Protein AF-A0A2K9LLM2-F1 (afdb_monomer_lite)

Foldseek 3Di:
DDDDDDDDDDDDDDDDDDDDDDDDDDDDDDDDDDDDDDDDDPDDDPPPPDDDDQDADDDPDPDDDDDDDDPDQDDDPDNHAAAEAEAEDPDLVRLQVVVVVCVQFFVKFKWAQDPNDTGTPDHPDPPFAKDPDKAFDDDDHRPVCNVPQVVSVVHHTIIMITGPLLVVLVVVQCCVQQPVLRSVFNYKYFYWDDDDPWIKTAQIDGPNHGGDDIHTCPVRGDDPD

pLDDT: mean 70.71, std 24.13, range [25.94, 95.0]

Sequence (225 aa):
MHRLLDGIIAVATLVIIAMTAVHPVRQEPPPDKHKTTAPVHRGPTLEQSVLFTTIPLPPPPPSGEITESNLNLPTRHDKNGPHIEWGWPDSAVEQDELYHYLRRCAGMELALLSAGQIVRITSQKDSVPISSAVRIIKGRPSPAEQRLVPQIRARGAPVRLFSAQFDQYLIRQLQQVYGQSLRDADRISGRYQRAGKHWNLNMLTVNGRRVGGEIPLKYACISSR

Organism: NCBI:txid1917421

Structure (mmCIF, N/CA/C/O backbone):
data_AF-A0A2K9LLM2-F1
#
_entry.id   AF-A0A2K9LLM2-F1
#
loop_
_atom_site.group_PDB
_atom_site.id
_atom_site.type_symbol
_atom_site.label_atom_id
_ato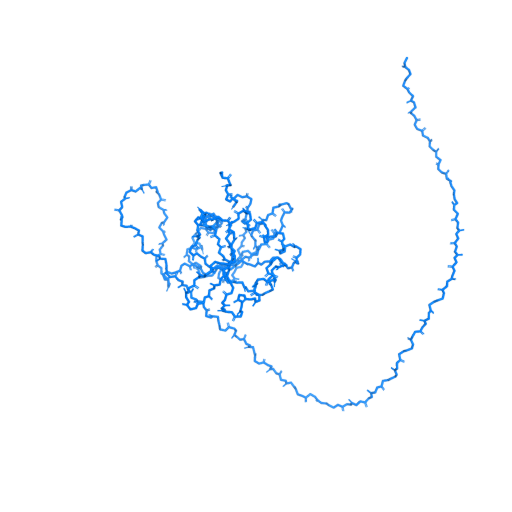m_site.label_alt_id
_atom_site.label_comp_id
_atom_site.label_asym_id
_atom_site.label_entity_id
_atom_site.label_seq_id
_atom_site.pdbx_PDB_ins_code
_atom_site.Cartn_x
_atom_site.Cartn_y
_atom_site.Cartn_z
_atom_site.occupancy
_atom_site.B_iso_or_equiv
_atom_site.auth_seq_id
_atom_site.auth_comp_id
_atom_site.auth_asym_id
_atom_site.auth_atom_id
_atom_site.pdbx_PDB_model_num
ATOM 1 N N . MET A 1 1 ? 2.620 60.195 31.179 1.00 45.22 1 MET A N 1
ATOM 2 C CA . MET A 1 1 ? 2.605 59.125 30.157 1.00 45.22 1 MET A CA 1
ATOM 3 C C . MET A 1 1 ? 1.161 58.856 29.768 1.00 45.22 1 MET A C 1
ATOM 5 O O . MET A 1 1 ? 0.429 58.237 30.525 1.00 45.22 1 MET A O 1
ATOM 9 N N . HIS A 1 2 ? 0.741 59.457 28.654 1.00 37.75 2 HIS A N 1
ATOM 10 C CA . HIS A 1 2 ? -0.602 59.373 28.080 1.00 37.75 2 HIS A CA 1
ATOM 11 C C . HIS A 1 2 ? -0.869 57.982 27.488 1.00 37.75 2 HIS A C 1
ATOM 13 O O . HIS A 1 2 ? -0.022 57.459 26.766 1.00 37.75 2 HIS A O 1
ATOM 19 N N . ARG A 1 3 ? -2.060 57.422 27.727 1.00 45.28 3 ARG A N 1
ATOM 20 C CA . ARG A 1 3 ? -2.649 56.401 26.853 1.00 45.28 3 ARG A CA 1
ATOM 21 C C . ARG A 1 3 ? -3.745 57.069 26.030 1.00 45.28 3 ARG A C 1
ATOM 23 O O . ARG A 1 3 ? -4.724 57.558 26.582 1.00 45.28 3 ARG A O 1
ATOM 30 N N . LEU A 1 4 ? -3.468 57.151 24.734 1.00 44.25 4 LEU A N 1
ATOM 31 C CA . LEU A 1 4 ? -4.301 57.704 23.676 1.00 44.25 4 LEU A CA 1
ATOM 32 C C . LEU A 1 4 ? -5.385 56.703 23.235 1.00 44.25 4 LEU A C 1
ATOM 34 O O . LEU A 1 4 ? -5.067 55.534 23.025 1.00 44.25 4 LEU A O 1
ATOM 38 N N . LEU A 1 5 ? -6.586 57.265 23.040 1.00 44.91 5 LEU A N 1
ATOM 39 C CA . LEU A 1 5 ? -7.566 57.106 21.946 1.00 44.91 5 LEU A CA 1
ATOM 40 C C . LEU A 1 5 ? -8.074 55.685 21.639 1.00 44.91 5 LEU A C 1
ATOM 42 O O . LEU A 1 5 ? -7.323 54.827 21.190 1.00 44.91 5 LEU A O 1
ATOM 46 N N . ASP A 1 6 ? -9.337 55.340 21.906 1.00 43.59 6 ASP A N 1
ATOM 47 C CA . ASP A 1 6 ? -10.596 55.874 21.338 1.00 43.59 6 ASP A CA 1
ATOM 48 C C . ASP A 1 6 ? -10.601 56.029 19.811 1.00 43.59 6 ASP A C 1
ATOM 50 O O . ASP A 1 6 ? -10.027 56.965 19.271 1.00 43.59 6 ASP A O 1
ATOM 54 N N . GLY A 1 7 ? -11.270 55.062 19.168 1.00 41.50 7 GLY A N 1
ATOM 55 C CA . GLY A 1 7 ? -12.371 55.200 18.205 1.00 41.50 7 GLY A CA 1
ATOM 56 C C . GLY A 1 7 ? -12.354 56.237 17.072 1.00 41.50 7 GLY A C 1
ATOM 57 O O . GLY A 1 7 ? -11.748 57.291 17.146 1.00 41.50 7 GLY A O 1
ATOM 58 N N . ILE A 1 8 ? -13.230 55.948 16.099 1.00 40.78 8 ILE A N 1
ATOM 59 C CA . ILE A 1 8 ? -13.953 56.891 15.221 1.00 40.78 8 ILE A CA 1
ATOM 60 C C . ILE A 1 8 ? -13.442 57.033 13.763 1.00 40.78 8 ILE A C 1
ATOM 62 O O . ILE A 1 8 ? -12.446 57.678 13.480 1.00 40.78 8 ILE A O 1
ATOM 66 N N . ILE A 1 9 ? -14.252 56.444 12.861 1.00 41.09 9 ILE A N 1
ATOM 67 C CA . ILE A 1 9 ? -14.865 57.000 11.625 1.00 41.09 9 ILE A CA 1
ATOM 68 C C . ILE A 1 9 ? -13.971 57.493 10.466 1.00 41.09 9 ILE A C 1
ATOM 70 O O . ILE A 1 9 ? -13.170 58.401 10.631 1.00 41.09 9 ILE A O 1
ATOM 74 N N . ALA A 1 10 ? -14.283 56.984 9.259 1.00 43.84 10 ALA A N 1
ATOM 75 C CA . ALA A 1 10 ? -14.515 57.691 7.971 1.00 43.84 10 ALA A CA 1
ATOM 76 C C . ALA A 1 10 ? -14.093 56.750 6.818 1.00 43.84 10 ALA A C 1
ATOM 78 O O . ALA A 1 10 ? -12.952 56.313 6.780 1.00 43.84 10 ALA A O 1
ATOM 79 N N . VAL A 1 11 ? -14.962 56.189 5.968 1.00 41.22 11 VAL A N 1
ATOM 80 C CA . VAL A 1 11 ? -15.892 56.771 4.975 1.00 41.22 11 VAL A CA 1
ATOM 81 C C . VAL A 1 11 ? -15.193 57.637 3.917 1.00 41.22 11 VAL A C 1
ATOM 83 O O . VAL A 1 11 ? -14.544 58.619 4.255 1.00 41.22 11 VAL A O 1
ATOM 86 N N . ALA A 1 12 ? -15.489 57.296 2.649 1.00 39.62 12 ALA A N 1
ATOM 87 C CA . ALA A 1 12 ? -15.269 58.048 1.401 1.00 39.62 12 ALA A CA 1
ATOM 88 C C . ALA A 1 12 ? -13.881 57.821 0.738 1.00 39.62 12 ALA A C 1
ATOM 90 O O . ALA A 1 12 ? -12.874 57.749 1.420 1.00 39.62 12 ALA A O 1
ATOM 91 N N . THR A 1 13 ? -13.696 57.685 -0.582 1.00 41.47 13 THR A N 1
ATOM 92 C CA . THR A 1 13 ? -14.542 57.947 -1.760 1.00 41.47 13 THR A CA 1
ATOM 93 C C . THR A 1 13 ? -13.828 57.422 -3.027 1.00 41.47 13 THR A C 1
ATOM 95 O O . THR A 1 13 ? -12.604 57.470 -3.054 1.00 41.47 13 THR A O 1
ATOM 98 N N . LEU A 1 14 ? -14.606 57.113 -4.086 1.00 39.34 14 LEU A N 1
ATOM 99 C CA . LEU A 1 14 ? -14.311 57.320 -5.532 1.00 39.34 14 LEU A CA 1
ATOM 100 C C . LEU A 1 14 ? -13.181 56.447 -6.162 1.00 39.34 14 LEU A C 1
ATOM 102 O O . LEU A 1 14 ? -12.143 56.237 -5.564 1.00 39.34 14 LEU A O 1
ATOM 106 N N . VAL A 1 15 ? -13.267 55.872 -7.370 1.00 46.56 15 VAL A N 1
ATOM 107 C CA . VAL A 1 15 ? -13.693 56.416 -8.672 1.00 46.56 15 VAL A CA 1
ATOM 108 C C . VAL A 1 15 ? -14.114 55.281 -9.625 1.00 46.56 15 VAL A C 1
ATOM 110 O O . VAL A 1 15 ? -13.481 54.231 -9.698 1.00 46.56 15 VAL A O 1
ATOM 113 N N . ILE A 1 16 ? -15.168 55.556 -10.391 1.00 46.12 16 ILE A N 1
ATOM 114 C CA . ILE A 1 16 ? -15.697 54.822 -11.547 1.00 46.12 16 ILE A CA 1
ATOM 115 C C . ILE A 1 16 ? -14.792 55.036 -12.768 1.00 46.12 16 ILE A C 1
ATOM 117 O O . ILE A 1 16 ? -14.596 56.187 -13.142 1.00 46.12 16 ILE A O 1
ATOM 121 N N . ILE A 1 17 ? -14.379 53.972 -13.471 1.00 52.25 17 ILE A N 1
ATOM 122 C CA . ILE A 1 17 ? -14.211 54.012 -14.937 1.00 52.25 17 ILE A CA 1
ATOM 123 C C . ILE A 1 17 ? -14.737 52.701 -15.532 1.00 52.25 17 ILE A C 1
ATOM 125 O O . ILE A 1 17 ? -14.144 51.637 -15.377 1.00 52.25 17 ILE A O 1
ATOM 129 N N . ALA A 1 18 ? -15.866 52.810 -16.230 1.00 44.53 18 ALA A N 1
ATOM 130 C CA . ALA A 1 18 ? -16.328 51.843 -17.210 1.00 44.53 18 ALA A CA 1
ATOM 131 C C . ALA A 1 18 ? -15.658 52.162 -18.553 1.00 44.53 18 ALA A C 1
ATOM 133 O O . ALA A 1 18 ? -15.739 53.301 -19.005 1.00 44.53 18 ALA A O 1
ATOM 134 N N . MET A 1 19 ? -15.053 51.169 -19.208 1.00 46.97 19 MET A N 1
ATOM 135 C CA . MET A 1 19 ? -14.858 51.188 -20.658 1.00 46.97 19 MET A CA 1
ATOM 136 C C . MET A 1 19 ? -15.133 49.807 -21.250 1.00 46.97 19 MET A C 1
ATOM 138 O O . MET A 1 19 ? -14.551 48.790 -20.888 1.00 46.97 19 MET A O 1
ATOM 142 N N . THR A 1 20 ? -16.104 49.837 -22.147 1.00 50.41 20 THR A N 1
ATOM 143 C CA . THR A 1 20 ? -16.657 48.805 -23.013 1.00 50.41 20 THR A CA 1
ATOM 144 C C . THR A 1 20 ? -15.672 48.361 -24.093 1.00 50.41 20 THR A C 1
ATOM 146 O O . THR A 1 20 ? -15.110 49.216 -24.772 1.00 50.41 20 THR A O 1
ATOM 149 N N . ALA A 1 21 ? -15.571 47.054 -24.359 1.00 49.41 21 ALA A N 1
ATOM 150 C CA . ALA A 1 21 ? -15.132 46.538 -25.660 1.00 49.41 21 ALA A CA 1
ATOM 151 C C . ALA A 1 21 ? -15.655 45.107 -25.907 1.00 49.41 21 ALA A C 1
ATOM 153 O O . ALA A 1 21 ? -15.039 44.116 -25.536 1.00 49.41 21 ALA A O 1
ATOM 154 N N . VAL A 1 22 ? -16.859 45.057 -26.483 1.00 47.69 22 VAL A N 1
ATOM 155 C CA . VAL A 1 22 ? -17.333 44.180 -27.572 1.00 47.69 22 VAL A CA 1
ATOM 156 C C . VAL A 1 22 ? -16.649 42.808 -27.738 1.00 47.69 22 VAL A C 1
ATOM 158 O O . VAL A 1 22 ? -15.527 42.695 -28.225 1.00 47.69 22 VAL A O 1
ATOM 161 N N . HIS A 1 23 ? -17.411 41.749 -27.452 1.00 48.19 23 HIS A N 1
ATOM 162 C CA . HIS A 1 23 ? -17.119 40.374 -27.864 1.00 48.19 23 HIS A CA 1
ATOM 163 C C . HIS A 1 23 ? -17.351 40.170 -29.373 1.00 48.19 23 HIS A C 1
ATOM 165 O O . HIS A 1 23 ? -18.426 40.524 -29.863 1.00 48.19 23 HIS A O 1
ATOM 171 N N . PRO A 1 24 ? -16.436 39.516 -30.112 1.00 57.66 24 PRO A N 1
ATOM 172 C CA . PRO A 1 24 ? -16.767 38.954 -31.414 1.00 57.66 24 PRO A CA 1
ATOM 173 C C . PRO A 1 24 ? -17.486 37.603 -31.259 1.00 57.66 24 PRO A C 1
ATOM 175 O O . PRO A 1 24 ? -16.936 36.623 -30.755 1.00 57.66 24 PRO A O 1
ATOM 178 N N . VAL A 1 25 ? -18.734 37.576 -31.728 1.00 49.88 25 VAL A N 1
ATOM 179 C CA . VAL A 1 25 ? -19.555 36.385 -31.986 1.00 49.88 25 VAL A CA 1
ATOM 180 C C . VAL A 1 25 ? -18.863 35.516 -33.041 1.00 49.88 25 VAL A C 1
ATOM 182 O O . VAL A 1 25 ? -18.603 35.979 -34.150 1.00 49.88 25 VAL A O 1
ATOM 185 N N . ARG A 1 26 ? -18.587 34.247 -32.721 1.00 52.06 26 ARG A N 1
ATOM 186 C CA . ARG A 1 26 ? -18.168 33.235 -33.700 1.00 52.06 26 ARG A CA 1
ATOM 187 C C . ARG A 1 26 ? -19.378 32.362 -34.033 1.00 52.06 26 ARG A C 1
ATOM 189 O O . ARG A 1 26 ? -19.922 31.711 -33.149 1.00 52.06 26 ARG A O 1
ATOM 196 N N . GLN A 1 27 ? -19.807 32.407 -35.291 1.00 54.16 27 GLN A N 1
ATOM 197 C CA . GLN A 1 27 ? -20.943 31.655 -35.828 1.00 54.16 27 GLN A CA 1
ATOM 198 C C . GLN A 1 27 ? -20.641 30.148 -35.898 1.00 54.16 27 GLN A C 1
ATOM 200 O O . GLN A 1 27 ? -19.564 29.746 -36.345 1.00 54.16 27 GLN A O 1
ATOM 205 N N . GLU A 1 28 ? -21.607 29.332 -35.472 1.00 52.69 28 GLU A N 1
ATOM 206 C CA . GLU A 1 28 ? -21.678 27.887 -35.726 1.00 52.69 28 GLU A CA 1
ATOM 207 C C . GLU A 1 28 ? -22.011 27.601 -37.203 1.00 52.69 28 GLU A C 1
ATOM 209 O O . GLU A 1 28 ? -22.838 28.306 -37.789 1.00 52.69 28 GLU A O 1
ATOM 214 N N . PRO A 1 29 ? -21.429 26.555 -37.817 1.00 67.12 29 PRO A N 1
ATOM 215 C CA . PRO A 1 29 ? -21.922 26.016 -39.078 1.00 67.12 29 PRO A CA 1
ATOM 216 C C . PRO A 1 29 ? -23.200 25.152 -38.891 1.00 67.12 29 PRO A C 1
ATOM 218 O O . PRO A 1 29 ? -23.360 24.508 -37.853 1.00 67.12 29 PRO A O 1
ATOM 221 N N . PRO A 1 30 ? -24.108 25.130 -39.891 1.00 64.94 30 PRO A N 1
ATOM 222 C CA . PRO A 1 30 ? -25.431 24.487 -39.842 1.00 64.94 30 PRO A CA 1
ATOM 223 C C . PRO A 1 30 ? -25.403 22.941 -39.937 1.00 64.94 30 PRO A C 1
ATOM 225 O O . PRO A 1 30 ? -24.369 22.360 -40.266 1.00 64.94 30 PRO A O 1
ATOM 228 N N . PRO A 1 31 ? -26.538 22.261 -39.647 1.00 48.94 31 PRO A N 1
ATOM 229 C CA . PRO A 1 31 ? -26.575 20.843 -39.302 1.00 48.94 31 PRO A CA 1
ATOM 230 C C . PRO A 1 31 ? -26.707 19.942 -40.531 1.00 48.94 31 PRO A C 1
ATOM 232 O O . PRO A 1 31 ? -27.608 20.138 -41.349 1.00 48.94 31 PRO A O 1
ATOM 235 N N . ASP A 1 32 ? -25.889 18.891 -40.597 1.00 56.75 32 ASP A N 1
ATOM 236 C CA . ASP A 1 32 ? -26.026 17.859 -41.622 1.00 56.75 32 ASP A CA 1
ATOM 237 C C . ASP A 1 32 ? -26.857 16.671 -41.118 1.00 56.75 32 ASP A C 1
ATOM 239 O O . ASP A 1 32 ? -26.578 16.049 -40.089 1.00 56.75 32 ASP A O 1
ATOM 243 N N . LYS A 1 33 ? -27.934 16.387 -41.853 1.00 48.59 33 LYS A N 1
ATOM 244 C CA . LYS A 1 33 ? -28.891 15.310 -41.598 1.00 48.59 33 LYS A CA 1
ATOM 245 C C . LYS A 1 33 ? -28.477 14.080 -42.395 1.00 48.59 33 LYS A C 1
ATOM 247 O O . LYS A 1 33 ? -28.772 14.033 -43.578 1.00 48.59 33 LYS A O 1
ATOM 252 N N . HIS A 1 34 ? -27.994 13.023 -41.744 1.00 49.69 34 HIS A N 1
ATOM 253 C CA . HIS A 1 34 ? -28.231 11.662 -42.234 1.00 49.69 34 HIS A CA 1
ATOM 254 C C . HIS A 1 34 ? -28.481 10.672 -41.087 1.00 49.69 34 HIS A C 1
ATOM 256 O O . HIS A 1 34 ? -27.649 10.389 -40.233 1.00 49.69 34 HIS A O 1
ATOM 262 N N . LYS A 1 35 ? -29.721 10.183 -41.105 1.00 40.00 35 LYS A N 1
ATOM 263 C CA . LYS A 1 35 ? -30.335 9.074 -40.372 1.00 40.00 35 LYS A CA 1
ATOM 264 C C . LYS A 1 35 ? -29.660 7.754 -40.769 1.00 40.00 35 LYS A C 1
ATOM 266 O O . LYS A 1 35 ? -29.396 7.596 -41.959 1.00 40.00 35 LYS A O 1
ATOM 271 N N . THR A 1 36 ? -29.512 6.797 -39.836 1.00 36.47 36 THR A N 1
ATOM 272 C CA . THR A 1 36 ? -29.969 5.383 -39.970 1.00 36.47 36 THR A CA 1
ATOM 273 C C . THR A 1 36 ? -29.274 4.417 -38.984 1.00 36.47 36 THR A C 1
ATOM 275 O O . THR A 1 36 ? -28.076 4.184 -39.058 1.00 36.47 36 THR A O 1
ATOM 278 N N . THR A 1 37 ? -30.112 3.876 -38.083 1.00 37.00 37 THR A N 1
ATOM 279 C CA . THR A 1 37 ? -30.117 2.566 -37.379 1.00 37.00 37 THR A CA 1
ATOM 280 C C . THR A 1 37 ? -28.910 2.037 -36.585 1.00 37.00 37 THR A C 1
ATOM 282 O O . THR A 1 37 ? -27.813 1.848 -37.091 1.00 37.00 37 THR A O 1
ATOM 285 N N . ALA A 1 38 ? -29.225 1.646 -35.343 1.00 38.06 38 ALA A N 1
ATOM 286 C CA . ALA A 1 38 ? -28.446 0.812 -34.426 1.00 38.06 38 ALA A CA 1
ATOM 287 C C . ALA A 1 38 ? -28.113 -0.588 -34.993 1.00 38.06 38 ALA A C 1
ATOM 289 O O . ALA A 1 38 ? -28.822 -1.090 -35.867 1.00 38.06 38 ALA A O 1
ATOM 290 N N . PRO A 1 39 ? -27.128 -1.274 -34.387 1.00 37.00 39 PRO A N 1
ATOM 291 C CA . PRO A 1 39 ? -27.536 -2.299 -33.433 1.00 37.00 39 PRO A CA 1
ATOM 292 C C . PRO A 1 39 ? -26.828 -2.205 -32.078 1.00 37.00 39 PRO A C 1
ATOM 294 O O . PRO A 1 39 ? -25.656 -1.864 -31.942 1.00 37.00 39 PRO A O 1
ATOM 297 N N . VAL A 1 40 ? -27.609 -2.572 -31.066 1.00 45.16 40 VAL A N 1
ATOM 298 C CA . VAL A 1 40 ? -27.195 -2.934 -29.715 1.00 45.16 40 VAL A CA 1
ATOM 299 C C . VAL A 1 40 ? -26.143 -4.041 -29.793 1.00 45.16 40 VAL A C 1
ATOM 301 O O . VAL A 1 40 ? -26.469 -5.181 -30.113 1.00 45.16 40 VAL A O 1
ATOM 304 N N . HIS A 1 41 ? -24.903 -3.729 -29.425 1.00 36.66 41 HIS A N 1
ATOM 305 C CA . HIS A 1 41 ? -23.942 -4.734 -28.988 1.00 36.66 41 HIS A CA 1
ATOM 306 C C . HIS A 1 41 ? -23.660 -4.527 -27.500 1.00 36.66 41 HIS A C 1
ATOM 308 O O . HIS A 1 41 ? -22.935 -3.621 -27.095 1.00 36.66 41 HIS A O 1
ATOM 314 N N . ARG A 1 42 ? -24.251 -5.401 -26.674 1.00 36.00 42 ARG A N 1
ATOM 315 C CA . ARG A 1 42 ? -23.713 -5.721 -25.350 1.00 36.00 42 ARG A CA 1
ATOM 316 C C . ARG A 1 42 ? -22.316 -6.291 -25.576 1.00 36.00 42 ARG A C 1
ATOM 318 O O . ARG A 1 42 ? -22.186 -7.434 -26.007 1.00 36.00 42 ARG A O 1
ATOM 325 N N . GLY A 1 43 ? -21.290 -5.482 -25.332 1.00 26.28 43 GLY A N 1
ATOM 326 C CA . GLY A 1 43 ? -19.941 -6.000 -25.151 1.00 26.28 43 GLY A CA 1
ATOM 327 C C . GLY A 1 43 ? -19.929 -6.918 -23.923 1.00 26.28 43 GLY A C 1
ATOM 328 O O . GLY A 1 43 ? -20.598 -6.599 -22.935 1.00 26.28 43 GLY A O 1
ATOM 329 N N . PRO A 1 44 ? -19.241 -8.068 -23.975 1.00 32.69 44 PRO A N 1
ATOM 330 C CA . PRO A 1 44 ? -19.166 -8.966 -22.837 1.00 32.69 44 PRO A CA 1
ATOM 331 C C . PRO A 1 44 ? -18.476 -8.246 -21.678 1.00 32.69 44 PRO A C 1
ATOM 333 O O . PRO A 1 44 ? -17.403 -7.663 -21.840 1.00 32.69 44 PRO A O 1
ATOM 336 N N . THR A 1 45 ? -19.110 -8.295 -20.507 1.00 28.72 45 THR A N 1
ATOM 337 C CA . THR A 1 45 ? -18.474 -8.047 -19.217 1.00 28.72 45 THR A CA 1
ATOM 338 C C . THR A 1 45 ? -17.202 -8.883 -19.170 1.00 28.72 45 THR A C 1
ATOM 340 O O . THR A 1 45 ? -17.260 -10.103 -19.027 1.00 28.72 45 THR A O 1
ATOM 343 N N . LEU A 1 46 ? -16.053 -8.229 -19.342 1.00 28.75 46 LEU A N 1
ATOM 344 C CA . LEU A 1 46 ? -14.752 -8.786 -19.004 1.00 28.75 46 LEU A CA 1
ATOM 345 C C . LEU A 1 46 ? -14.737 -8.959 -17.484 1.00 28.75 46 LEU A C 1
ATOM 347 O O . LEU A 1 46 ? -14.303 -8.079 -16.742 1.00 28.75 46 LEU A O 1
ATOM 351 N N . GLU A 1 47 ? -15.269 -10.095 -17.038 1.00 31.36 47 GLU A N 1
ATOM 352 C CA . GLU A 1 47 ? -14.830 -10.774 -15.829 1.00 31.36 47 GLU A CA 1
ATOM 353 C C . GLU A 1 47 ? -13.302 -10.811 -15.887 1.00 31.36 47 GLU A C 1
ATOM 355 O O . GLU A 1 47 ? -12.695 -11.591 -16.620 1.00 31.36 47 GLU A O 1
ATOM 360 N N . GLN A 1 48 ? -12.671 -9.866 -15.191 1.00 29.81 48 GLN A N 1
ATOM 361 C CA . GLN A 1 48 ? -11.230 -9.834 -15.020 1.00 29.81 48 GLN A CA 1
ATOM 362 C C . GLN A 1 48 ? -10.874 -11.035 -14.151 1.00 29.81 48 GLN A C 1
ATOM 364 O O . GLN A 1 48 ? -10.867 -10.946 -12.927 1.00 29.81 48 GLN A O 1
ATOM 369 N N . SER A 1 49 ? -10.608 -12.172 -14.788 1.00 28.22 49 SER A N 1
ATOM 370 C CA . SER A 1 49 ? -9.971 -13.316 -14.155 1.00 28.22 49 SER A CA 1
ATOM 371 C C . SER A 1 49 ? -8.617 -12.858 -13.624 1.00 28.22 49 SER A C 1
ATOM 373 O O . SER A 1 49 ? -7.693 -12.566 -14.385 1.00 28.22 49 SER A O 1
ATOM 375 N N . VAL A 1 50 ? -8.524 -12.716 -12.305 1.00 29.48 50 VAL A N 1
ATOM 376 C CA . VAL A 1 50 ? -7.314 -12.244 -11.643 1.00 29.48 50 VAL A CA 1
ATOM 377 C C . VAL A 1 50 ? -6.493 -13.448 -11.208 1.00 29.48 50 VAL A C 1
ATOM 379 O O . VAL A 1 50 ? -6.875 -14.165 -10.289 1.00 29.48 50 VAL A O 1
ATOM 382 N N . LEU A 1 51 ? -5.355 -13.667 -11.863 1.00 25.94 51 LEU A N 1
ATOM 383 C CA . LEU A 1 51 ? -4.311 -14.545 -11.344 1.00 25.94 51 LEU A CA 1
ATOM 384 C C . LEU A 1 51 ? -3.496 -13.770 -10.303 1.00 25.94 51 LEU A C 1
ATOM 386 O O . LEU A 1 51 ? -2.802 -12.807 -10.635 1.00 25.94 51 LEU A O 1
ATOM 390 N N . PHE A 1 52 ? -3.575 -14.200 -9.045 1.00 38.56 52 PHE A N 1
ATOM 391 C CA . PHE A 1 52 ? -2.663 -13.785 -7.983 1.00 38.56 52 PHE A CA 1
ATOM 392 C C . PHE A 1 52 ? -1.825 -14.980 -7.546 1.00 38.56 52 PHE A C 1
ATOM 394 O O . PHE A 1 52 ? -2.361 -16.023 -7.180 1.00 38.56 52 PHE A O 1
ATOM 401 N N . THR A 1 53 ? -0.506 -14.810 -7.538 1.00 29.08 53 THR A N 1
ATOM 402 C CA . THR A 1 53 ? 0.405 -15.735 -6.865 1.00 29.08 53 THR A CA 1
ATOM 403 C C . THR A 1 53 ? 0.513 -15.304 -5.408 1.00 29.08 53 THR A C 1
ATOM 405 O O . THR A 1 53 ? 1.206 -14.337 -5.095 1.00 29.08 53 THR A O 1
ATOM 408 N N . THR A 1 54 ? -0.164 -16.007 -4.504 1.00 40.28 54 THR A N 1
ATOM 409 C CA . THR A 1 54 ? 0.212 -15.989 -3.091 1.00 40.28 54 THR A CA 1
ATOM 410 C C . THR A 1 54 ? 1.504 -16.798 -2.941 1.00 40.28 54 THR A C 1
ATOM 412 O O . THR A 1 54 ? 1.534 -18.004 -3.180 1.00 40.28 54 THR A O 1
ATOM 415 N N . ILE A 1 55 ? 2.606 -16.121 -2.607 1.00 36.28 55 ILE A N 1
ATOM 416 C CA . ILE A 1 55 ? 3.884 -16.779 -2.310 1.00 36.28 55 ILE A CA 1
ATOM 417 C C . ILE A 1 55 ? 3.803 -17.327 -0.872 1.00 36.28 55 ILE A C 1
ATOM 419 O O . ILE A 1 55 ? 3.432 -16.572 0.029 1.00 36.28 55 ILE A O 1
ATOM 423 N N . PRO A 1 56 ? 4.124 -18.612 -0.634 1.00 30.23 56 PRO A N 1
ATOM 424 C CA . PRO A 1 56 ? 4.120 -19.193 0.705 1.00 30.23 56 PRO A CA 1
ATOM 425 C C . PRO A 1 56 ? 5.181 -18.543 1.607 1.00 30.23 56 PRO A C 1
ATOM 427 O O . PRO A 1 56 ? 6.299 -18.262 1.174 1.00 30.23 56 PRO A O 1
ATOM 430 N N . LEU A 1 57 ? 4.835 -18.329 2.879 1.00 31.81 57 LEU A N 1
ATOM 431 C CA . LEU A 1 57 ? 5.793 -17.936 3.916 1.00 31.81 57 LEU A CA 1
ATOM 432 C C . LEU A 1 57 ? 6.845 -19.048 4.108 1.00 31.81 57 LEU A C 1
ATOM 434 O O . LEU A 1 57 ? 6.483 -20.228 4.056 1.00 31.81 57 LEU A O 1
ATOM 438 N N . PRO A 1 58 ? 8.127 -18.708 4.353 1.00 33.38 58 PRO A N 1
ATOM 439 C CA . PRO A 1 58 ? 9.119 -19.700 4.750 1.00 33.38 58 PRO A CA 1
ATOM 440 C C . PRO A 1 58 ? 8.664 -20.415 6.036 1.00 33.38 58 PRO A C 1
ATOM 442 O O . PRO A 1 58 ? 7.995 -19.796 6.871 1.00 33.38 58 PRO A O 1
ATOM 445 N N . PRO A 1 59 ? 8.996 -21.710 6.206 1.00 37.81 59 PRO A N 1
ATOM 446 C CA . PRO A 1 59 ? 8.661 -22.441 7.421 1.00 37.81 59 PRO A CA 1
ATOM 447 C C . PRO A 1 59 ? 9.251 -21.723 8.645 1.00 37.81 59 PRO A C 1
ATOM 449 O O . PRO A 1 59 ? 10.343 -21.152 8.542 1.00 37.81 59 PRO A O 1
ATOM 452 N N . PRO A 1 60 ? 8.550 -21.722 9.793 1.00 36.00 60 PRO A N 1
ATOM 453 C CA . PRO A 1 60 ? 9.082 -21.121 11.006 1.00 36.00 60 PRO A CA 1
ATOM 454 C C . PRO A 1 60 ? 10.422 -21.785 11.365 1.00 36.00 60 PRO A C 1
ATOM 456 O O . PRO A 1 60 ? 10.563 -23.000 11.180 1.00 36.00 60 PRO A O 1
ATOM 459 N N . PRO A 1 61 ? 11.412 -21.014 11.856 1.00 39.16 61 PRO A N 1
ATOM 460 C CA . PRO A 1 61 ? 12.664 -21.585 12.332 1.00 39.16 61 PRO A CA 1
ATOM 461 C C . PRO A 1 61 ? 12.379 -22.636 13.420 1.00 39.16 61 PRO A C 1
ATOM 463 O O . PRO A 1 61 ? 11.410 -22.483 14.172 1.00 39.16 61 PRO A O 1
ATOM 466 N N . PRO A 1 62 ? 13.185 -23.712 13.495 1.00 35.97 62 PRO A N 1
ATOM 467 C CA . PRO A 1 62 ? 12.987 -24.777 14.469 1.00 35.97 62 PRO A CA 1
ATOM 468 C C . PRO A 1 62 ? 12.945 -24.200 15.885 1.00 35.97 62 PRO A C 1
ATOM 470 O O . PRO A 1 62 ? 13.763 -23.359 16.256 1.00 35.97 62 PRO A O 1
ATOM 473 N N . SER A 1 63 ? 11.936 -24.635 16.637 1.00 42.41 63 SER A N 1
ATOM 474 C CA . SER A 1 63 ? 11.549 -24.116 17.944 1.00 42.41 63 SER A CA 1
ATOM 475 C C . SER A 1 63 ? 12.707 -24.125 18.944 1.00 42.41 63 SER A C 1
ATOM 477 O O . SER A 1 63 ? 13.047 -25.160 19.507 1.00 42.41 63 SER A O 1
ATOM 479 N N . GLY A 1 64 ? 13.265 -22.941 19.182 1.00 29.67 64 GLY A N 1
ATOM 480 C CA . GLY A 1 64 ? 14.089 -22.599 20.334 1.00 29.67 64 GLY A CA 1
ATOM 481 C C . GLY A 1 64 ? 13.459 -21.402 21.039 1.00 29.67 64 GLY A C 1
ATOM 482 O O . GLY A 1 64 ? 13.670 -20.265 20.638 1.00 29.67 64 GLY A O 1
ATOM 483 N N . GLU A 1 65 ? 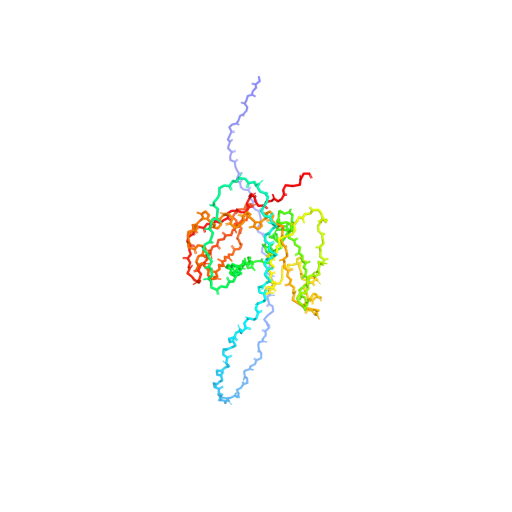12.587 -21.713 21.995 1.00 33.00 65 GLU A N 1
ATOM 484 C CA . GLU A 1 65 ? 12.221 -20.949 23.194 1.00 33.00 65 GLU A CA 1
ATOM 485 C C . GLU A 1 65 ? 12.411 -19.414 23.176 1.00 33.00 65 GLU A C 1
ATOM 487 O O . GLU A 1 65 ? 13.453 -18.897 23.565 1.00 33.00 65 GLU A O 1
ATOM 492 N N . ILE A 1 66 ? 11.345 -18.675 22.833 1.00 29.25 66 ILE A N 1
ATOM 493 C CA . ILE A 1 66 ? 11.052 -17.367 23.443 1.00 29.25 66 ILE A CA 1
ATOM 494 C C . ILE A 1 66 ? 9.542 -17.299 23.707 1.00 29.25 66 ILE A C 1
ATOM 496 O O . ILE A 1 66 ? 8.715 -17.293 22.79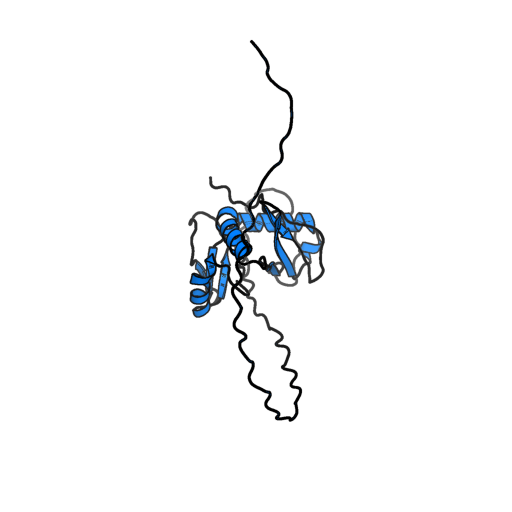6 1.00 29.25 66 ILE A O 1
ATOM 500 N N . THR A 1 67 ? 9.199 -17.295 24.988 1.00 32.25 67 THR A N 1
ATOM 501 C CA . THR A 1 67 ? 7.876 -17.061 25.569 1.00 32.25 67 THR A CA 1
ATOM 502 C C . THR A 1 67 ? 7.389 -15.637 25.303 1.00 32.25 67 THR A C 1
ATOM 504 O O . THR A 1 67 ? 7.991 -14.709 25.824 1.00 32.25 67 THR A O 1
ATOM 507 N N . GLU A 1 68 ? 6.279 -15.479 24.568 1.00 28.66 68 GLU A N 1
ATOM 508 C CA . GLU A 1 68 ? 5.256 -14.436 24.785 1.00 28.66 68 GLU A CA 1
ATOM 509 C C . GLU A 1 68 ? 3.972 -14.715 23.959 1.00 28.66 68 GLU A C 1
ATOM 511 O O . GLU A 1 68 ? 3.900 -14.520 22.749 1.00 28.66 68 GLU A O 1
ATOM 516 N N . SER A 1 69 ? 2.957 -15.227 24.667 1.00 27.22 69 SER A N 1
ATOM 517 C CA . SER A 1 69 ? 1.499 -15.125 24.471 1.00 27.22 69 SER A CA 1
ATOM 518 C C . SER A 1 69 ? 0.869 -15.172 23.062 1.00 27.22 69 SER A C 1
ATOM 520 O O . SER A 1 69 ? 0.521 -14.160 22.463 1.00 27.22 69 SER A O 1
ATOM 522 N N . ASN A 1 70 ? 0.536 -16.402 22.650 1.00 31.28 70 ASN A N 1
ATOM 523 C CA . ASN A 1 70 ? -0.750 -16.837 22.074 1.00 31.28 70 ASN A CA 1
ATOM 524 C C . ASN A 1 70 ? -1.429 -15.943 21.017 1.00 31.28 70 ASN A C 1
ATOM 526 O O . ASN A 1 70 ? -2.515 -15.402 21.235 1.00 31.28 70 ASN A O 1
ATOM 530 N N . LEU A 1 71 ? -0.885 -15.943 19.798 1.00 28.00 71 LEU A N 1
ATOM 531 C CA . LEU A 1 71 ? -1.654 -15.651 18.587 1.00 28.00 71 LEU A CA 1
ATOM 532 C C . LEU A 1 71 ? -1.878 -16.945 17.781 1.00 28.00 71 LEU A C 1
ATOM 534 O O . LEU A 1 71 ? -1.308 -17.140 16.714 1.00 28.00 71 LEU A O 1
ATOM 538 N N . ASN A 1 72 ? -2.731 -17.838 18.288 1.00 28.70 72 ASN A N 1
ATOM 539 C CA . ASN A 1 72 ? -3.189 -19.011 17.535 1.00 28.70 72 ASN A CA 1
ATOM 540 C C . ASN A 1 72 ? -4.213 -18.577 16.475 1.00 28.70 72 ASN A C 1
ATOM 542 O O . ASN A 1 72 ? -5.365 -18.305 16.811 1.00 28.70 72 ASN A O 1
ATOM 546 N N . LEU A 1 73 ? -3.813 -18.471 15.203 1.00 33.72 73 LEU A N 1
ATOM 547 C CA . LEU A 1 73 ? -4.766 -18.467 14.086 1.00 33.72 73 LEU A CA 1
ATOM 548 C C . LEU A 1 73 ? -5.090 -19.923 13.704 1.00 33.72 73 LEU A C 1
ATOM 550 O O . LEU A 1 73 ? -4.156 -20.695 13.474 1.00 33.72 73 LEU A O 1
ATOM 554 N N . PRO A 1 74 ? -6.379 -20.310 13.630 1.00 31.78 74 PRO A N 1
ATOM 555 C CA . PRO A 1 74 ? -6.762 -21.602 13.092 1.00 31.78 74 PRO A CA 1
ATOM 556 C C . PRO A 1 74 ? -6.397 -21.691 11.611 1.00 31.78 74 PRO A C 1
ATOM 558 O O . PRO A 1 74 ? -6.389 -20.713 10.867 1.00 31.78 74 PRO A O 1
ATOM 561 N N . THR A 1 75 ? -6.057 -22.903 11.204 1.00 40.00 75 THR A N 1
ATOM 562 C CA . THR A 1 75 ? -5.602 -23.248 9.868 1.00 40.00 75 THR A CA 1
ATOM 563 C C . THR A 1 75 ? -6.799 -23.495 8.943 1.00 40.00 75 THR A C 1
ATOM 565 O O . THR A 1 75 ? -7.561 -24.425 9.189 1.00 40.00 75 THR A O 1
ATOM 568 N N . ARG A 1 76 ? -6.818 -22.771 7.806 1.00 42.97 76 ARG A N 1
ATOM 569 C CA . ARG A 1 76 ? -7.113 -23.264 6.436 1.00 42.97 76 ARG A CA 1
ATOM 570 C C . ARG A 1 76 ? -8.470 -22.897 5.799 1.00 42.97 76 ARG A C 1
ATOM 572 O O . ARG A 1 76 ? -9.504 -23.416 6.190 1.00 42.97 76 ARG A O 1
ATOM 579 N N . HIS A 1 77 ? -8.375 -22.237 4.639 1.00 36.56 77 HIS A N 1
ATOM 580 C CA . HIS A 1 77 ? -8.813 -22.825 3.357 1.00 36.56 77 HIS A CA 1
ATOM 581 C C . HIS A 1 77 ? -7.757 -22.718 2.235 1.00 36.56 77 HIS A C 1
ATOM 583 O O . HIS A 1 77 ? -7.743 -23.510 1.296 1.00 36.56 77 HIS A O 1
ATOM 589 N N . ASP A 1 78 ? -6.733 -21.914 2.470 1.00 43.47 78 ASP A N 1
ATOM 590 C CA . ASP A 1 78 ? -5.491 -21.765 1.730 1.00 43.47 78 ASP A CA 1
ATOM 591 C C . ASP A 1 78 ? -4.408 -21.407 2.762 1.00 43.47 78 ASP A C 1
ATOM 593 O O . ASP A 1 78 ? -4.657 -20.722 3.749 1.00 43.47 78 ASP A O 1
ATOM 597 N N . LYS A 1 79 ? -3.188 -21.938 2.633 1.00 50.59 79 LYS A N 1
ATOM 598 C CA . LYS A 1 79 ? -2.107 -21.733 3.629 1.00 50.59 79 LYS A CA 1
ATOM 599 C C . LYS A 1 79 ? -1.558 -20.294 3.659 1.00 50.59 79 LYS A C 1
ATOM 601 O O . LYS A 1 79 ? -0.522 -20.031 4.267 1.00 50.59 79 LYS A O 1
ATOM 606 N N . ASN A 1 80 ? -2.234 -19.383 2.981 1.00 58.31 80 ASN A N 1
ATOM 607 C CA . ASN A 1 80 ? -1.781 -18.059 2.629 1.00 58.31 80 ASN A CA 1
ATOM 608 C C . ASN A 1 80 ? -2.896 -17.146 3.146 1.00 58.31 80 ASN A C 1
ATOM 610 O O . ASN A 1 80 ? -4.024 -17.313 2.714 1.00 58.31 80 ASN A O 1
ATOM 614 N N . GLY A 1 81 ? -2.626 -16.299 4.146 1.00 65.75 81 GLY A N 1
ATOM 615 C CA . GLY A 1 81 ? -3.656 -15.497 4.828 1.00 65.75 81 GLY A CA 1
ATOM 616 C C . GLY A 1 81 ? -4.492 -14.588 3.902 1.00 65.75 81 GLY A C 1
ATOM 617 O O . GLY A 1 81 ? -4.305 -14.608 2.687 1.00 65.75 81 GLY A O 1
ATOM 618 N N . PRO A 1 82 ? -5.379 -13.739 4.456 1.00 76.44 82 PRO A N 1
ATOM 619 C CA . PRO A 1 82 ? -6.348 -12.980 3.667 1.00 76.44 82 PRO A CA 1
ATOM 620 C C . PRO A 1 82 ? -5.701 -12.180 2.535 1.00 76.44 82 PRO A C 1
ATOM 622 O O . PRO A 1 82 ? -4.655 -11.544 2.708 1.00 76.44 82 PRO A O 1
ATOM 625 N N . HIS A 1 83 ? -6.385 -12.117 1.396 1.00 81.81 83 HIS A N 1
ATOM 626 C CA . HIS A 1 83 ? -6.026 -11.226 0.301 1.00 81.81 83 HIS A CA 1
ATOM 627 C C . HIS A 1 83 ? -6.301 -9.771 0.693 1.00 81.81 83 HIS A C 1
ATOM 629 O O . HIS A 1 83 ? -7.451 -9.381 0.893 1.00 81.81 83 HIS A O 1
ATOM 635 N N . ILE A 1 84 ? -5.253 -8.953 0.802 1.00 84.81 84 ILE A N 1
ATOM 636 C CA . ILE A 1 84 ? -5.347 -7.571 1.295 1.00 84.81 84 ILE A CA 1
ATOM 637 C C . ILE A 1 84 ? -5.182 -6.559 0.154 1.00 84.81 84 ILE A C 1
ATOM 639 O O . ILE A 1 84 ? -4.163 -6.548 -0.538 1.00 84.81 84 ILE A O 1
ATOM 643 N N . GLU A 1 85 ? -6.134 -5.632 0.012 1.00 88.06 85 GLU A N 1
ATOM 644 C CA . GLU A 1 85 ? -6.087 -4.563 -0.992 1.00 88.06 85 GLU A CA 1
ATOM 645 C C . GLU A 1 85 ? -6.350 -3.166 -0.423 1.00 88.06 85 GLU A C 1
ATOM 647 O O . GLU A 1 85 ? -7.425 -2.871 0.093 1.00 88.06 85 GLU A O 1
ATOM 652 N N . TRP A 1 86 ? -5.400 -2.253 -0.623 1.00 91.56 86 TRP A N 1
ATOM 653 C CA . TRP A 1 86 ? -5.538 -0.856 -0.212 1.00 91.56 86 TRP A CA 1
ATOM 654 C C . TRP A 1 86 ? -5.684 0.065 -1.421 1.00 91.56 86 TRP A C 1
ATOM 656 O O . TRP A 1 86 ? -4.759 0.237 -2.219 1.00 91.56 86 TRP A O 1
ATOM 666 N N . GLY A 1 87 ? -6.860 0.669 -1.544 1.00 92.06 87 GLY A N 1
ATOM 667 C CA . GLY A 1 87 ? -7.168 1.710 -2.508 1.00 92.06 87 GLY A CA 1
ATOM 668 C C . GLY A 1 87 ? -6.400 2.989 -2.203 1.00 92.06 87 GLY A C 1
ATOM 669 O O . GLY A 1 87 ? -6.209 3.369 -1.048 1.00 92.06 87 GLY A O 1
ATOM 670 N N . TRP A 1 88 ? -5.960 3.659 -3.258 1.00 93.56 88 TRP A N 1
ATOM 671 C CA . TRP A 1 88 ? -5.329 4.970 -3.161 1.00 93.56 88 TRP A CA 1
ATOM 672 C C . TRP A 1 88 ? -6.399 6.074 -3.175 1.00 93.56 88 TRP A C 1
ATOM 674 O O . TRP A 1 88 ? -7.534 5.805 -3.584 1.00 93.56 88 TRP A O 1
ATOM 684 N N . PRO A 1 89 ? -6.066 7.297 -2.726 1.00 92.94 89 PRO A N 1
ATOM 685 C CA . PRO A 1 89 ? -6.929 8.460 -2.894 1.00 92.94 89 PRO A CA 1
ATOM 686 C C . PRO A 1 89 ? -7.187 8.733 -4.378 1.00 92.94 89 PRO A C 1
ATOM 688 O O . PRO A 1 89 ? -6.365 8.376 -5.223 1.00 92.94 89 PRO A O 1
ATOM 691 N N . ASP A 1 90 ? -8.295 9.391 -4.709 1.00 89.81 90 ASP A N 1
ATOM 692 C CA . ASP A 1 90 ? -8.646 9.675 -6.108 1.00 89.81 90 ASP A CA 1
ATOM 693 C C . ASP A 1 90 ? -7.865 10.883 -6.664 1.00 89.81 90 ASP A C 1
ATOM 695 O O . ASP A 1 90 ? -7.532 10.934 -7.851 1.00 89.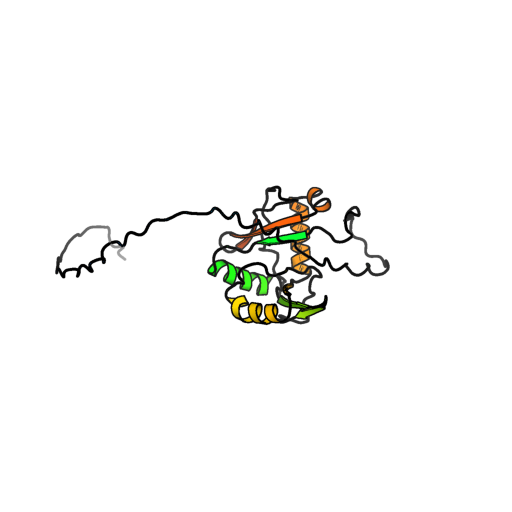81 90 ASP A O 1
ATOM 699 N N . SER A 1 91 ? -7.508 11.841 -5.800 1.00 92.69 91 SER A N 1
ATOM 700 C CA . SER A 1 91 ? -6.756 13.044 -6.172 1.00 92.69 91 SER A CA 1
ATOM 701 C C . SER A 1 91 ? -5.295 12.733 -6.500 1.00 92.69 91 SER A C 1
ATOM 703 O O . SER A 1 91 ? -4.594 12.082 -5.730 1.00 92.69 91 SER A O 1
ATOM 705 N N . ALA A 1 92 ? -4.794 13.270 -7.619 1.00 91.75 92 ALA A N 1
ATOM 706 C CA . ALA A 1 92 ? -3.385 13.145 -8.002 1.00 91.75 92 ALA A CA 1
ATOM 707 C C . ALA A 1 92 ? -2.432 13.716 -6.940 1.00 91.75 92 ALA A C 1
ATOM 709 O O . ALA A 1 92 ? -1.383 13.134 -6.684 1.00 91.75 92 ALA A O 1
ATOM 710 N N . VAL A 1 93 ? -2.820 14.837 -6.326 1.00 93.69 93 VAL A N 1
ATOM 711 C CA . VAL A 1 93 ? -2.038 15.505 -5.280 1.00 93.69 93 VAL A CA 1
ATOM 712 C C . VAL A 1 93 ? -1.969 14.617 -4.042 1.00 93.69 93 VAL A C 1
ATOM 714 O O . VAL A 1 93 ? -0.886 14.337 -3.541 1.00 93.69 93 VAL A O 1
ATOM 717 N N . GLU A 1 94 ? -3.108 14.085 -3.598 1.00 94.69 94 GLU A N 1
ATOM 718 C CA . GLU A 1 94 ? -3.149 13.192 -2.437 1.00 94.69 94 GLU A CA 1
ATOM 719 C C . GLU A 1 94 ? -2.419 11.870 -2.694 1.00 94.69 94 GLU A C 1
ATOM 721 O O . GLU A 1 94 ? -1.762 11.354 -1.794 1.00 94.69 94 GLU A O 1
ATOM 726 N N . GLN A 1 95 ? -2.488 11.328 -3.915 1.00 94.62 95 GLN A N 1
ATOM 727 C CA . GLN A 1 95 ? -1.697 10.161 -4.312 1.00 94.62 95 GLN A CA 1
ATOM 728 C C . GLN A 1 95 ? -0.196 10.435 -4.168 1.00 94.62 95 GLN A C 1
ATOM 730 O O . GLN A 1 95 ? 0.533 9.586 -3.660 1.00 94.62 95 GLN A O 1
ATOM 735 N N . ASP A 1 96 ? 0.274 11.603 -4.601 1.00 94.94 96 ASP A N 1
ATOM 736 C CA . ASP A 1 96 ? 1.691 11.960 -4.521 1.00 94.94 96 ASP A CA 1
ATOM 737 C C . ASP A 1 96 ? 2.153 12.169 -3.073 1.00 94.94 96 ASP A C 1
ATOM 739 O O . ASP A 1 96 ? 3.159 11.612 -2.626 1.00 94.94 96 ASP A O 1
ATOM 743 N N . GLU A 1 97 ? 1.357 12.887 -2.283 1.00 94.75 97 GLU A N 1
ATOM 744 C CA . GLU A 1 97 ? 1.626 13.088 -0.862 1.00 94.75 97 GLU A CA 1
ATOM 745 C C . GLU A 1 97 ? 1.619 11.769 -0.078 1.00 94.75 97 GLU A C 1
ATOM 747 O O . GLU A 1 97 ? 2.492 11.544 0.769 1.00 94.75 97 GLU A O 1
ATOM 752 N N . LEU A 1 98 ? 0.663 10.880 -0.368 1.00 94.88 98 LEU A N 1
ATOM 753 C CA . LEU A 1 98 ? 0.604 9.544 0.216 1.00 94.88 98 LEU A CA 1
ATOM 754 C C . LEU A 1 98 ? 1.830 8.728 -0.182 1.00 94.88 98 LEU A C 1
ATOM 756 O O . LEU A 1 98 ? 2.424 8.080 0.676 1.00 94.88 98 LEU A O 1
ATOM 760 N N . TYR A 1 99 ? 2.237 8.771 -1.453 1.00 94.31 99 TYR A N 1
ATOM 761 C CA . TYR A 1 99 ? 3.442 8.089 -1.915 1.00 94.31 99 TYR A CA 1
ATOM 762 C C . TYR A 1 99 ? 4.658 8.522 -1.092 1.00 94.31 99 TYR A C 1
ATOM 764 O O . TYR A 1 99 ? 5.357 7.677 -0.531 1.00 94.31 99 TYR A O 1
ATOM 772 N N . HIS A 1 100 ? 4.885 9.829 -0.948 1.00 93.25 100 HIS A N 1
ATOM 773 C CA . HIS A 1 100 ? 6.004 10.348 -0.162 1.00 93.25 100 HIS A CA 1
ATOM 774 C C . HIS A 1 100 ? 5.907 9.985 1.320 1.00 93.25 100 HIS A C 1
ATOM 776 O O . HIS A 1 100 ? 6.923 9.680 1.951 1.00 93.25 100 HIS A O 1
ATOM 782 N N . TYR A 1 101 ? 4.699 9.980 1.877 1.00 93.56 101 TYR A N 1
ATOM 783 C CA . TYR A 1 101 ? 4.463 9.513 3.234 1.00 93.56 101 TYR A CA 1
ATOM 784 C C . TYR A 1 101 ? 4.817 8.027 3.395 1.00 93.56 101 TYR A C 1
ATOM 786 O O . TYR A 1 101 ? 5.621 7.692 4.260 1.00 93.56 101 TYR A O 1
ATOM 794 N N . LEU A 1 102 ? 4.295 7.141 2.543 1.00 93.50 102 LEU A N 1
ATOM 795 C CA . LEU A 1 102 ? 4.553 5.700 2.607 1.00 93.50 102 LEU A CA 1
ATOM 796 C C . LEU A 1 102 ? 6.021 5.368 2.326 1.00 93.50 102 LEU A C 1
ATOM 798 O O . LEU A 1 102 ? 6.574 4.473 2.959 1.00 93.50 102 LEU A O 1
ATOM 802 N N . ARG A 1 103 ? 6.691 6.114 1.441 1.00 91.75 103 ARG A N 1
ATOM 803 C CA . ARG A 1 103 ? 8.146 6.018 1.276 1.00 91.75 103 ARG A CA 1
ATOM 804 C C . ARG A 1 103 ? 8.836 6.274 2.619 1.00 91.75 103 ARG A C 1
ATOM 806 O O . ARG A 1 103 ? 9.460 5.364 3.151 1.00 91.75 103 ARG A O 1
ATOM 813 N N . ARG A 1 104 ? 8.664 7.464 3.198 1.00 90.38 104 ARG A N 1
ATOM 814 C CA . ARG A 1 104 ? 9.392 7.873 4.413 1.00 90.38 104 ARG A CA 1
ATOM 815 C C . ARG A 1 104 ? 9.028 7.060 5.655 1.00 90.38 104 ARG A C 1
ATOM 817 O O . ARG A 1 104 ? 9.906 6.727 6.436 1.00 90.38 104 ARG A O 1
ATOM 824 N N . CYS A 1 105 ? 7.744 6.774 5.849 1.00 90.62 105 CYS A N 1
ATOM 825 C CA . CYS A 1 105 ? 7.234 6.160 7.071 1.00 90.62 105 CYS A CA 1
ATOM 826 C C . CYS A 1 105 ? 7.047 4.651 6.948 1.00 90.62 105 CYS A C 1
ATOM 828 O O . CYS A 1 105 ? 7.397 3.923 7.862 1.00 90.62 105 CYS A O 1
ATOM 830 N N . ALA A 1 106 ? 6.509 4.156 5.839 1.00 91.81 106 ALA A N 1
ATOM 831 C CA . ALA A 1 106 ? 6.195 2.735 5.712 1.00 91.81 106 ALA A CA 1
ATOM 832 C C . ALA A 1 106 ? 7.367 1.906 5.151 1.00 91.81 106 ALA A C 1
ATOM 834 O O . ALA A 1 106 ? 7.265 0.680 5.044 1.00 91.81 106 ALA A O 1
ATOM 835 N N . GLY A 1 107 ? 8.473 2.562 4.776 1.00 91.31 107 GLY A N 1
ATOM 836 C CA . GLY A 1 107 ? 9.587 1.929 4.072 1.00 91.31 107 GLY A CA 1
ATOM 837 C C . GLY A 1 107 ? 9.172 1.421 2.695 1.00 91.31 107 GLY A C 1
ATOM 838 O O . GLY A 1 107 ? 9.669 0.395 2.248 1.00 91.31 107 GLY A O 1
ATOM 839 N N . MET A 1 108 ? 8.206 2.086 2.050 1.00 93.25 108 MET A N 1
ATOM 840 C CA . MET A 1 108 ? 7.656 1.605 0.787 1.00 93.25 108 MET A CA 1
ATOM 841 C C . MET A 1 108 ? 8.721 1.606 -0.314 1.00 93.25 108 MET A C 1
ATOM 843 O O . MET A 1 108 ? 9.492 2.556 -0.447 1.00 93.25 108 MET A O 1
ATOM 847 N N . GLU A 1 109 ? 8.746 0.588 -1.159 1.00 92.75 109 GLU A N 1
ATOM 848 C CA . GLU A 1 109 ? 9.655 0.484 -2.298 1.00 92.75 109 GLU A CA 1
ATOM 849 C C . GLU A 1 109 ? 8.917 0.004 -3.540 1.00 92.75 109 GLU A C 1
ATOM 851 O O . GLU A 1 109 ? 8.007 -0.814 -3.456 1.00 92.75 109 GLU A O 1
ATOM 856 N N . LEU A 1 110 ? 9.316 0.514 -4.703 1.00 93.75 110 LEU A N 1
ATOM 857 C CA . LEU A 1 110 ? 8.891 -0.022 -5.986 1.00 93.75 110 LEU A CA 1
ATOM 858 C C . LEU A 1 110 ? 9.777 -1.198 -6.373 1.00 93.75 110 LEU A C 1
ATOM 860 O O . LEU A 1 110 ? 11.008 -1.119 -6.296 1.00 93.75 110 LEU A O 1
ATOM 864 N N . ALA A 1 111 ? 9.142 -2.261 -6.846 1.00 92.56 111 ALA A N 1
ATOM 865 C CA . ALA A 1 111 ? 9.806 -3.437 -7.370 1.00 92.56 111 ALA A CA 1
ATOM 866 C C . ALA A 1 111 ? 9.091 -3.978 -8.616 1.00 92.56 111 ALA A C 1
ATOM 868 O O . ALA A 1 111 ? 7.942 -3.640 -8.915 1.00 92.56 111 ALA A O 1
ATOM 869 N N . LEU A 1 112 ? 9.809 -4.822 -9.346 1.00 93.00 112 LEU A N 1
ATOM 870 C CA . LEU A 1 112 ? 9.331 -5.619 -10.463 1.00 93.00 112 LEU A CA 1
ATOM 871 C C . LEU A 1 112 ? 9.085 -7.048 -9.973 1.00 93.00 112 LEU A C 1
ATOM 873 O O . LEU A 1 112 ? 10.007 -7.667 -9.453 1.00 93.00 112 LEU A O 1
ATOM 877 N N . LEU A 1 113 ? 7.881 -7.577 -10.177 1.00 90.50 113 LEU A N 1
ATOM 878 C CA . LEU A 1 113 ? 7.580 -9.001 -10.059 1.00 90.50 113 LEU A CA 1
ATOM 879 C C . LEU A 1 113 ? 7.558 -9.618 -11.463 1.00 90.50 113 LEU A C 1
ATOM 881 O O . LEU A 1 113 ? 6.698 -9.278 -12.277 1.00 90.50 113 LEU A O 1
ATOM 885 N N . SER A 1 114 ? 8.489 -10.523 -11.754 1.00 89.06 114 SER A N 1
ATOM 886 C CA . SER A 1 114 ? 8.561 -11.225 -13.040 1.00 89.06 114 SER A CA 1
ATOM 887 C C . SER A 1 114 ? 9.010 -12.665 -12.827 1.00 89.06 114 SER A C 1
ATOM 889 O O . SER A 1 114 ? 9.947 -12.908 -12.073 1.00 89.06 114 SER A O 1
ATOM 891 N N . ALA A 1 115 ? 8.302 -13.626 -13.429 1.00 87.38 115 ALA A N 1
ATOM 892 C CA . ALA A 1 115 ? 8.567 -15.063 -13.277 1.00 87.38 115 ALA A CA 1
ATOM 893 C C . ALA A 1 115 ? 8.716 -15.534 -11.807 1.00 87.38 115 ALA A C 1
ATOM 895 O O . ALA A 1 115 ? 9.555 -16.370 -11.487 1.00 87.38 115 ALA A O 1
ATOM 896 N N . GLY A 1 116 ? 7.921 -14.965 -10.892 1.00 82.00 116 GLY A N 1
ATOM 897 C CA . GLY A 1 116 ? 7.972 -15.285 -9.458 1.00 82.00 116 GLY A CA 1
ATOM 898 C C . GLY A 1 116 ? 9.137 -14.649 -8.689 1.00 82.00 116 GLY A C 1
ATOM 899 O O . GLY A 1 116 ? 9.230 -14.829 -7.479 1.00 82.00 116 GLY A O 1
ATOM 900 N N . GLN A 1 117 ? 9.997 -13.876 -9.355 1.00 86.94 117 GLN A N 1
ATOM 901 C CA . GLN A 1 117 ? 11.112 -13.161 -8.740 1.00 86.94 117 GLN A CA 1
ATOM 902 C C . GLN A 1 117 ? 10.773 -11.686 -8.521 1.00 86.94 117 GLN A C 1
ATOM 904 O O . GLN A 1 117 ? 10.143 -11.048 -9.367 1.00 86.94 117 GLN A O 1
ATOM 909 N N . ILE A 1 118 ? 11.219 -11.141 -7.387 1.00 89.00 118 ILE A N 1
ATOM 910 C CA . ILE A 1 118 ? 11.058 -9.729 -7.031 1.00 89.00 118 ILE A CA 1
ATOM 911 C C . ILE A 1 118 ? 12.402 -9.022 -7.189 1.00 89.00 118 ILE A C 1
ATOM 913 O O . ILE A 1 118 ? 13.369 -9.356 -6.508 1.00 89.00 118 ILE A O 1
ATOM 917 N N . VAL A 1 119 ? 12.447 -8.007 -8.049 1.00 90.12 119 VAL A N 1
ATOM 918 C CA . VAL A 1 119 ? 13.620 -7.153 -8.263 1.00 90.12 119 VAL A CA 1
ATOM 919 C C . VAL A 1 119 ? 13.308 -5.745 -7.769 1.00 90.12 119 VAL A C 1
ATOM 921 O O . VAL A 1 119 ? 12.431 -5.068 -8.307 1.00 90.12 119 VAL A O 1
ATOM 924 N N . ARG A 1 120 ? 14.020 -5.290 -6.733 1.00 90.19 120 ARG A N 1
ATOM 925 C CA . ARG A 1 120 ? 13.868 -3.941 -6.161 1.00 90.19 120 ARG A CA 1
ATOM 926 C C . ARG A 1 120 ? 14.341 -2.895 -7.177 1.00 90.19 120 ARG A C 1
ATOM 928 O O . ARG A 1 120 ? 15.450 -2.992 -7.688 1.00 90.19 120 ARG A O 1
ATOM 935 N N . ILE A 1 121 ? 13.501 -1.901 -7.463 1.00 90.12 121 ILE A N 1
ATOM 936 C CA . ILE A 1 121 ? 13.805 -0.800 -8.399 1.00 90.12 121 ILE A CA 1
ATOM 937 C C . ILE A 1 121 ? 14.221 0.454 -7.637 1.00 90.12 121 ILE A C 1
ATOM 939 O O . ILE A 1 121 ? 15.113 1.185 -8.054 1.00 90.12 121 ILE A O 1
ATOM 943 N N . THR A 1 122 ? 13.584 0.696 -6.495 1.00 85.19 122 THR A N 1
ATOM 944 C CA . THR A 1 122 ? 13.975 1.756 -5.565 1.00 85.19 122 THR A CA 1
ATOM 945 C C . THR A 1 122 ? 14.413 1.113 -4.257 1.00 85.19 122 THR A C 1
ATOM 947 O O . THR A 1 122 ? 13.626 0.359 -3.696 1.00 85.19 122 THR A O 1
ATOM 950 N N . SER A 1 123 ? 15.588 1.456 -3.735 1.00 78.94 123 SER A N 1
ATOM 951 C CA . SER A 1 123 ? 16.013 1.080 -2.377 1.00 78.94 123 SER A CA 1
ATOM 952 C C . SER A 1 123 ? 16.043 2.333 -1.506 1.00 78.94 123 SER A C 1
ATOM 954 O O . SER A 1 123 ? 16.458 3.392 -1.979 1.00 78.94 123 SER A O 1
ATOM 956 N N . GLN A 1 124 ? 15.534 2.263 -0.274 1.00 69.88 124 GLN A N 1
ATOM 957 C CA . GLN A 1 124 ? 15.702 3.361 0.688 1.00 69.88 124 GLN A CA 1
ATOM 958 C C . GLN A 1 124 ? 16.921 3.160 1.577 1.00 69.88 124 GLN A C 1
ATOM 960 O O . GLN A 1 124 ? 17.663 4.118 1.758 1.00 69.88 124 GLN A O 1
ATOM 965 N N . LYS A 1 125 ? 17.126 1.944 2.096 1.00 67.81 125 LYS A N 1
ATOM 966 C CA . LYS A 1 125 ? 18.262 1.494 2.920 1.00 67.81 125 LYS A CA 1
ATOM 967 C C . LYS A 1 125 ? 18.251 -0.037 2.927 1.00 67.81 125 LYS A C 1
ATOM 969 O O . LYS A 1 125 ? 17.197 -0.623 3.159 1.00 67.81 125 LYS A O 1
ATOM 974 N N . ASP A 1 126 ? 19.397 -0.686 2.749 1.00 66.56 126 ASP A N 1
ATOM 975 C CA . ASP A 1 126 ? 19.470 -2.160 2.758 1.00 66.56 126 ASP A CA 1
ATOM 976 C C . ASP A 1 126 ? 19.248 -2.779 4.149 1.00 66.56 126 ASP A C 1
ATOM 978 O O . ASP A 1 126 ? 19.049 -3.982 4.270 1.00 66.56 126 ASP A O 1
ATOM 982 N N . SER A 1 127 ? 19.223 -1.954 5.201 1.00 70.56 127 SER A N 1
ATOM 983 C CA . SER A 1 127 ? 19.025 -2.386 6.585 1.00 70.56 127 SER A CA 1
ATOM 984 C C . SER A 1 127 ? 17.566 -2.463 7.041 1.00 70.56 127 SER A C 1
ATOM 986 O O . SER A 1 127 ? 17.325 -2.917 8.157 1.00 70.56 127 SER A O 1
ATOM 988 N N . VAL A 1 128 ? 16.587 -2.018 6.240 1.00 80.31 128 VAL A N 1
ATOM 989 C CA . VAL A 1 128 ? 15.165 -2.094 6.621 1.00 80.31 128 VAL A CA 1
ATOM 990 C C . VAL A 1 128 ? 14.600 -3.446 6.180 1.00 80.31 128 VAL A C 1
ATOM 992 O O . VAL A 1 128 ? 14.497 -3.682 4.976 1.00 80.31 128 VAL A O 1
ATOM 995 N N . PRO A 1 129 ? 14.186 -4.331 7.109 1.00 86.88 129 PRO A N 1
ATOM 996 C CA . PRO A 1 129 ? 13.588 -5.606 6.737 1.00 86.88 129 PRO A CA 1
ATOM 997 C C . PRO A 1 129 ? 12.305 -5.390 5.934 1.00 86.88 129 PRO A C 1
ATOM 999 O O . PRO A 1 129 ? 11.404 -4.662 6.365 1.00 86.88 129 PRO A O 1
ATOM 1002 N N . ILE A 1 130 ? 12.217 -6.040 4.777 1.00 89.06 130 ILE A N 1
ATOM 1003 C CA . ILE A 1 130 ? 11.059 -5.976 3.886 1.00 89.06 130 ILE A CA 1
ATOM 1004 C C . ILE A 1 130 ? 10.077 -7.094 4.244 1.00 89.06 130 ILE A C 1
ATOM 1006 O O . ILE A 1 130 ? 10.466 -8.223 4.534 1.00 89.06 130 ILE A O 1
ATOM 1010 N N . SER A 1 131 ? 8.792 -6.757 4.248 1.00 87.88 131 SER A N 1
ATOM 1011 C CA . SER A 1 131 ? 7.696 -7.703 4.425 1.00 87.88 131 SER A CA 1
ATOM 1012 C C . SER A 1 131 ? 7.619 -8.678 3.253 1.00 87.88 131 SER A C 1
ATOM 1014 O O . SER A 1 131 ? 7.851 -8.304 2.104 1.00 87.88 131 SER A O 1
ATOM 1016 N N . SER A 1 132 ? 7.214 -9.917 3.522 1.00 83.88 132 SER A N 1
ATOM 1017 C CA . SER A 1 132 ? 6.894 -10.888 2.471 1.00 83.88 132 SER A CA 1
ATOM 1018 C C . SER A 1 132 ? 5.603 -10.548 1.717 1.00 83.88 132 SER A C 1
ATOM 1020 O O . SER A 1 132 ? 5.352 -11.114 0.653 1.00 83.88 132 SER A O 1
ATOM 1022 N N . ALA A 1 133 ? 4.779 -9.629 2.234 1.00 84.69 133 ALA A N 1
ATOM 1023 C CA . ALA A 1 133 ? 3.560 -9.208 1.563 1.00 84.69 133 ALA A CA 1
ATOM 1024 C C . ALA A 1 133 ? 3.869 -8.281 0.378 1.00 84.69 133 ALA A C 1
ATOM 1026 O O . ALA A 1 133 ? 4.504 -7.231 0.508 1.00 84.69 133 ALA A O 1
ATOM 1027 N N . VAL A 1 134 ? 3.349 -8.652 -0.789 1.00 86.19 134 VAL A N 1
ATOM 1028 C CA . VAL A 1 134 ? 3.553 -7.935 -2.049 1.00 86.19 134 VAL A CA 1
ATOM 1029 C C . VAL A 1 134 ? 2.252 -7.270 -2.471 1.00 86.19 134 VAL A C 1
ATOM 1031 O O . VAL A 1 134 ? 1.205 -7.913 -2.513 1.00 86.19 134 VAL A O 1
ATOM 1034 N N . ARG A 1 135 ? 2.303 -5.982 -2.827 1.00 89.44 135 ARG A N 1
ATOM 1035 C CA . ARG A 1 135 ? 1.115 -5.236 -3.269 1.00 89.44 135 ARG A CA 1
ATOM 1036 C C . ARG A 1 135 ? 1.247 -4.830 -4.726 1.00 89.44 135 ARG A C 1
ATOM 1038 O O . ARG A 1 135 ? 1.993 -3.911 -5.049 1.00 89.44 135 ARG A O 1
ATOM 1045 N N . ILE A 1 136 ? 0.510 -5.490 -5.613 1.00 88.38 136 ILE A N 1
ATOM 1046 C CA . ILE A 1 136 ? 0.499 -5.153 -7.044 1.00 88.38 136 ILE A CA 1
ATOM 1047 C C . ILE A 1 136 ? -0.073 -3.744 -7.251 1.00 88.38 136 ILE A C 1
ATOM 1049 O O . ILE A 1 136 ? -1.120 -3.392 -6.703 1.00 88.38 136 ILE A O 1
ATOM 1053 N N . ILE A 1 137 ? 0.600 -2.935 -8.073 1.00 88.12 137 ILE A N 1
ATOM 1054 C CA . ILE A 1 137 ? 0.136 -1.593 -8.435 1.00 88.12 137 ILE A CA 1
ATOM 1055 C C . ILE A 1 137 ? -0.940 -1.703 -9.511 1.00 88.12 137 ILE A C 1
ATOM 1057 O O . ILE A 1 137 ? -0.653 -1.838 -10.705 1.00 88.12 137 ILE A O 1
ATOM 1061 N N . LYS A 1 138 ? -2.193 -1.594 -9.076 1.00 80.69 138 LYS A N 1
ATOM 1062 C CA . LYS A 1 138 ? -3.358 -1.515 -9.958 1.00 80.69 138 LYS A CA 1
ATOM 1063 C C . LYS A 1 138 ? -3.716 -0.063 -10.271 1.00 80.69 138 LYS A C 1
ATOM 1065 O O . LYS A 1 138 ? -3.499 0.830 -9.456 1.00 80.69 138 LYS A O 1
ATOM 1070 N N . GLY A 1 139 ? -4.303 0.156 -11.445 1.00 83.25 139 GLY A N 1
ATOM 1071 C CA . GLY A 1 139 ? -4.792 1.469 -11.861 1.00 83.25 139 GLY A CA 1
ATOM 1072 C C . GLY A 1 139 ? -3.684 2.481 -12.163 1.00 83.25 139 GLY A C 1
ATOM 1073 O O . GLY A 1 139 ? -2.570 2.126 -12.579 1.00 83.25 139 GLY A O 1
ATOM 1074 N N . ARG A 1 140 ? -4.021 3.765 -12.004 1.00 86.44 140 ARG A N 1
ATOM 1075 C CA . ARG A 1 140 ? -3.115 4.873 -12.306 1.00 86.44 140 ARG A CA 1
ATOM 1076 C C . ARG A 1 140 ? -2.043 4.995 -11.209 1.00 86.44 140 ARG A C 1
ATOM 1078 O O . ARG A 1 140 ? -2.410 5.106 -10.042 1.00 86.44 140 ARG A O 1
ATOM 1085 N N . PRO A 1 141 ? -0.744 4.987 -11.558 1.00 89.06 141 PRO A N 1
ATOM 1086 C CA . PRO A 1 141 ? 0.322 5.248 -10.592 1.00 89.06 141 PRO A CA 1
ATOM 1087 C C . PRO A 1 141 ? 0.257 6.690 -10.067 1.00 89.06 141 PRO A C 1
ATOM 1089 O O . PRO A 1 141 ? -0.254 7.581 -10.758 1.00 89.06 141 PRO A O 1
ATOM 1092 N N . SER A 1 142 ? 0.808 6.927 -8.873 1.00 92.31 142 SER A N 1
ATOM 1093 C CA . SER A 1 142 ? 0.981 8.293 -8.365 1.00 92.31 142 SER A CA 1
ATOM 1094 C C . SER A 1 142 ? 1.899 9.108 -9.287 1.00 92.31 142 SER A C 1
ATOM 1096 O O . SER A 1 142 ? 2.687 8.518 -10.033 1.00 92.31 142 SER A O 1
ATOM 1098 N N . PRO A 1 143 ? 1.848 10.451 -9.257 1.00 92.69 143 PRO A N 1
ATOM 1099 C CA . PRO A 1 143 ? 2.773 11.288 -10.024 1.00 92.69 143 PRO A CA 1
ATOM 1100 C C . PRO A 1 143 ? 4.250 10.900 -9.846 1.00 92.69 143 PRO A C 1
ATOM 1102 O O . PRO A 1 143 ? 4.946 10.700 -10.843 1.00 92.69 143 PRO A O 1
ATOM 1105 N N . ALA A 1 144 ? 4.709 10.664 -8.616 1.00 91.81 144 ALA A N 1
ATOM 1106 C CA . ALA A 1 144 ? 6.062 10.176 -8.350 1.00 91.81 144 ALA A CA 1
ATOM 1107 C C . ALA A 1 144 ? 6.374 8.790 -8.956 1.00 91.81 144 ALA A C 1
ATOM 1109 O O . ALA A 1 144 ? 7.523 8.498 -9.291 1.00 91.81 144 ALA A O 1
ATOM 1110 N N . GLU A 1 145 ? 5.372 7.928 -9.129 1.00 92.38 145 GLU A N 1
ATOM 1111 C CA . GLU A 1 145 ? 5.519 6.589 -9.709 1.00 92.38 145 GLU A CA 1
ATOM 1112 C C . GLU A 1 145 ? 5.448 6.578 -11.247 1.00 92.38 145 GLU A C 1
ATOM 1114 O O . GLU A 1 145 ? 5.921 5.627 -11.876 1.00 92.38 145 GLU A O 1
ATOM 1119 N N . GLN A 1 146 ? 4.886 7.621 -11.871 1.00 92.56 146 GLN A N 1
ATOM 1120 C CA . GLN A 1 146 ? 4.570 7.657 -13.308 1.00 92.56 146 GLN A CA 1
ATOM 1121 C C . GLN A 1 146 ? 5.774 7.438 -14.223 1.00 92.56 146 GLN A C 1
ATOM 1123 O O . GLN A 1 146 ? 5.605 6.915 -15.321 1.00 92.56 146 GLN A O 1
ATOM 1128 N N . ARG A 1 147 ? 6.988 7.800 -13.795 1.00 89.62 147 ARG A N 1
ATOM 1129 C CA . ARG A 1 147 ? 8.199 7.596 -14.609 1.00 89.62 147 ARG A CA 1
ATOM 1130 C C . ARG A 1 147 ? 8.690 6.149 -14.589 1.00 89.62 147 ARG A C 1
ATOM 1132 O O . ARG A 1 147 ? 9.192 5.669 -15.600 1.00 89.62 147 ARG A O 1
ATOM 1139 N N . LEU A 1 148 ? 8.550 5.463 -13.454 1.00 91.50 148 LEU A N 1
ATOM 1140 C CA . LEU A 1 148 ? 9.120 4.130 -13.234 1.00 91.50 148 LEU A CA 1
ATOM 1141 C C . LEU A 1 148 ? 8.122 3.019 -13.558 1.00 91.50 148 LEU A C 1
ATOM 1143 O O . LEU A 1 148 ? 8.479 2.035 -14.199 1.00 91.50 148 LEU A O 1
ATOM 1147 N N . VAL A 1 149 ? 6.856 3.177 -13.165 1.00 92.00 149 VAL A N 1
ATOM 1148 C CA . VAL A 1 149 ? 5.845 2.120 -13.305 1.00 92.00 149 VAL A CA 1
ATOM 1149 C C . VAL A 1 149 ? 5.641 1.658 -14.754 1.00 92.00 149 VAL A C 1
ATOM 1151 O O . VAL A 1 149 ? 5.581 0.446 -14.953 1.00 92.00 149 VAL A O 1
ATOM 1154 N N . PRO A 1 150 ? 5.579 2.526 -15.782 1.00 91.44 150 PRO A N 1
ATOM 1155 C CA . PRO A 1 150 ? 5.481 2.071 -17.171 1.00 91.44 150 PRO A CA 1
ATOM 1156 C C . PRO A 1 150 ? 6.683 1.230 -17.619 1.00 91.44 150 PRO A C 1
ATOM 1158 O O . PRO A 1 150 ? 6.506 0.217 -18.290 1.00 91.44 150 PRO A O 1
ATOM 1161 N N . GLN A 1 151 ? 7.895 1.600 -17.196 1.00 90.50 151 GLN A N 1
ATOM 1162 C CA . GLN A 1 151 ? 9.116 0.854 -17.519 1.00 90.50 151 GLN A CA 1
ATOM 1163 C C . GLN A 1 151 ? 9.124 -0.523 -16.847 1.00 90.50 151 GLN A C 1
ATOM 1165 O O . GLN A 1 151 ? 9.527 -1.511 -17.456 1.00 90.50 151 GLN A O 1
ATOM 1170 N N . ILE A 1 152 ? 8.639 -0.590 -15.603 1.00 90.25 152 ILE A N 1
ATOM 1171 C CA . ILE A 1 152 ? 8.467 -1.844 -14.865 1.00 90.25 152 ILE A CA 1
ATOM 1172 C C . ILE A 1 152 ? 7.414 -2.721 -15.553 1.00 90.25 152 ILE A C 1
ATOM 1174 O O . ILE A 1 152 ? 7.672 -3.897 -15.795 1.00 90.25 152 ILE A O 1
ATOM 1178 N N . ARG A 1 153 ? 6.266 -2.141 -15.937 1.00 91.06 153 ARG A N 1
ATOM 1179 C CA . ARG A 1 153 ? 5.166 -2.841 -16.630 1.00 91.06 153 ARG A CA 1
ATOM 1180 C C . ARG A 1 153 ? 5.605 -3.519 -17.922 1.00 91.06 153 ARG A C 1
ATOM 1182 O O . ARG A 1 153 ? 5.116 -4.599 -18.225 1.00 91.06 153 ARG A O 1
ATOM 1189 N N . ALA A 1 154 ? 6.546 -2.924 -18.652 1.00 89.81 154 ALA A N 1
ATOM 1190 C CA . ALA A 1 154 ? 7.096 -3.517 -19.869 1.00 89.81 154 ALA A CA 1
ATOM 1191 C C . ALA A 1 154 ? 7.895 -4.816 -19.623 1.00 89.81 154 ALA A C 1
ATOM 1193 O O . ALA A 1 154 ? 8.169 -5.547 -20.568 1.00 89.81 154 ALA A O 1
ATOM 1194 N N . ARG A 1 155 ? 8.291 -5.099 -18.373 1.00 89.75 155 ARG A N 1
ATOM 1195 C CA . ARG A 1 155 ? 9.153 -6.235 -17.991 1.00 89.75 155 ARG A CA 1
ATOM 1196 C C . ARG A 1 155 ? 8.473 -7.226 -17.035 1.00 89.75 155 ARG A C 1
ATOM 1198 O O . ARG A 1 155 ? 9.029 -8.288 -16.755 1.00 89.75 155 ARG A O 1
ATOM 1205 N N . GLY A 1 156 ? 7.301 -6.876 -16.505 1.00 91.56 156 GLY A N 1
ATOM 1206 C CA . GLY A 1 156 ? 6.519 -7.685 -15.569 1.00 91.56 156 GLY A CA 1
ATOM 1207 C C . GLY A 1 156 ? 5.563 -6.836 -14.729 1.00 91.56 156 GLY A C 1
ATOM 1208 O O . GLY A 1 156 ? 5.217 -5.713 -15.091 1.00 91.56 156 GLY A O 1
ATOM 1209 N N . ALA A 1 157 ? 5.100 -7.364 -13.599 1.00 92.75 157 ALA A N 1
ATOM 1210 C CA . ALA A 1 157 ? 4.114 -6.687 -12.765 1.00 92.75 157 ALA A CA 1
ATOM 1211 C C . ALA A 1 157 ? 4.784 -5.672 -11.816 1.00 92.75 157 ALA A C 1
ATOM 1213 O O . ALA A 1 157 ? 5.663 -6.049 -11.039 1.00 92.75 157 ALA A O 1
ATOM 1214 N N . PRO A 1 158 ? 4.373 -4.391 -11.813 1.00 94.06 158 PRO A N 1
ATOM 1215 C CA . PRO A 1 158 ? 4.845 -3.431 -10.826 1.00 94.06 158 PRO A CA 1
ATOM 1216 C C . PRO A 1 158 ? 4.228 -3.726 -9.463 1.00 94.06 158 PRO A C 1
ATOM 1218 O O . PRO A 1 158 ? 3.008 -3.868 -9.332 1.00 94.06 158 PRO A O 1
ATOM 1221 N N . VAL A 1 159 ? 5.067 -3.771 -8.435 1.00 92.81 159 VAL A N 1
ATOM 1222 C CA . VAL A 1 159 ? 4.636 -4.028 -7.063 1.00 92.81 159 VAL A CA 1
ATOM 1223 C C . VAL A 1 159 ? 5.213 -2.993 -6.104 1.00 92.81 159 VAL A C 1
ATOM 1225 O O . VAL A 1 159 ? 6.279 -2.423 -6.338 1.00 92.81 159 VAL A O 1
ATOM 1228 N N . ARG A 1 160 ? 4.489 -2.751 -5.013 1.00 93.50 160 ARG A N 1
ATOM 1229 C CA . ARG A 1 160 ? 4.950 -2.007 -3.844 1.00 93.50 160 ARG A CA 1
ATOM 1230 C C . ARG A 1 160 ? 5.298 -3.000 -2.750 1.00 93.50 160 ARG A C 1
ATOM 1232 O O . ARG A 1 160 ? 4.464 -3.822 -2.360 1.00 93.50 160 ARG A O 1
ATOM 1239 N N . LEU A 1 161 ? 6.519 -2.893 -2.264 1.00 92.25 161 LEU A N 1
ATOM 1240 C CA . LEU A 1 161 ? 7.018 -3.584 -1.085 1.00 92.25 161 LEU A CA 1
ATOM 1241 C C . LEU A 1 161 ? 6.973 -2.621 0.093 1.00 92.25 161 LEU A C 1
ATOM 1243 O O . LEU A 1 161 ? 7.045 -1.409 -0.100 1.00 92.25 161 LEU A O 1
ATOM 1247 N N . PHE A 1 162 ? 6.835 -3.151 1.298 1.00 92.38 162 PHE A N 1
ATOM 1248 C CA . PHE A 1 162 ? 6.751 -2.366 2.525 1.00 92.38 162 PHE A CA 1
ATOM 1249 C C . PHE A 1 162 ? 7.664 -2.970 3.579 1.00 92.38 162 PHE A C 1
ATOM 1251 O O . PHE A 1 162 ? 8.023 -4.145 3.497 1.00 92.38 162 PHE A O 1
ATOM 1258 N N . SER A 1 163 ? 8.031 -2.183 4.585 1.00 91.94 163 SER A N 1
ATOM 1259 C CA . SER A 1 163 ? 8.780 -2.721 5.719 1.00 91.94 163 SER A CA 1
ATOM 1260 C C . SER A 1 163 ? 7.959 -3.768 6.480 1.00 91.94 163 SER A C 1
ATOM 1262 O O . SER A 1 163 ? 6.737 -3.650 6.619 1.00 91.94 163 SER A O 1
ATOM 1264 N N . ALA A 1 164 ? 8.639 -4.773 7.031 1.00 90.00 164 ALA A N 1
ATOM 1265 C CA . ALA A 1 164 ? 8.017 -5.772 7.895 1.00 90.00 164 ALA A CA 1
ATOM 1266 C C . ALA A 1 164 ? 7.333 -5.116 9.108 1.00 90.00 164 ALA A C 1
ATOM 1268 O O . ALA A 1 164 ? 6.234 -5.509 9.492 1.00 90.00 164 ALA A O 1
ATOM 1269 N N . GLN A 1 165 ? 7.939 -4.060 9.664 1.00 91.00 165 GLN A N 1
ATOM 1270 C CA . GLN A 1 165 ? 7.377 -3.297 10.780 1.00 91.00 165 GLN A CA 1
ATOM 1271 C C . GLN A 1 165 ? 6.034 -2.645 10.424 1.00 91.00 165 GLN A C 1
ATOM 1273 O O . GLN A 1 165 ? 5.092 -2.714 11.218 1.00 91.00 165 GLN A O 1
ATOM 1278 N N . PHE A 1 166 ? 5.932 -2.020 9.248 1.00 91.62 166 PHE A N 1
ATOM 1279 C CA . PHE A 1 166 ? 4.691 -1.394 8.798 1.00 91.62 166 PHE A CA 1
ATOM 1280 C C . PHE A 1 166 ? 3.572 -2.423 8.613 1.00 91.62 166 PHE A C 1
ATOM 1282 O O . PHE A 1 166 ? 2.447 -2.207 9.063 1.00 91.62 166 PHE A O 1
ATOM 1289 N N . ASP A 1 167 ? 3.879 -3.567 8.005 1.00 89.75 167 ASP A N 1
ATOM 1290 C CA . ASP A 1 167 ? 2.871 -4.603 7.786 1.00 89.75 167 ASP A CA 1
ATOM 1291 C C . ASP A 1 167 ? 2.423 -5.266 9.087 1.00 89.75 167 ASP A C 1
ATOM 1293 O O . ASP A 1 167 ? 1.225 -5.454 9.295 1.00 89.75 167 ASP A O 1
ATOM 1297 N N . GLN A 1 168 ? 3.343 -5.527 10.017 1.00 89.00 168 GLN A N 1
ATOM 1298 C CA . GLN A 1 168 ? 2.985 -5.984 11.360 1.00 89.00 168 GLN A CA 1
ATOM 1299 C C . GLN A 1 168 ? 2.106 -4.967 12.094 1.00 89.00 168 GLN A C 1
ATOM 1301 O O . GLN A 1 168 ? 1.161 -5.354 12.782 1.00 89.00 168 GLN A O 1
ATOM 1306 N N . TYR A 1 169 ? 2.394 -3.670 11.949 1.00 91.69 169 TYR A N 1
ATOM 1307 C CA . TYR A 1 169 ? 1.542 -2.618 12.493 1.00 91.69 169 TYR A CA 1
ATOM 1308 C C . TYR A 1 169 ? 0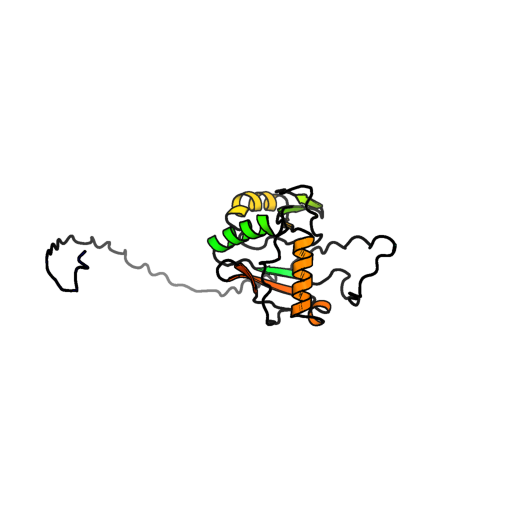.124 -2.704 11.918 1.00 91.69 169 TYR A C 1
ATOM 1310 O O . TYR A 1 169 ? -0.832 -2.788 12.689 1.00 91.69 169 TYR A O 1
ATOM 1318 N N . LEU A 1 170 ? -0.015 -2.751 10.590 1.00 90.44 170 LEU A N 1
ATOM 1319 C CA . LEU A 1 170 ? -1.321 -2.859 9.937 1.00 90.44 170 LEU A CA 1
ATOM 1320 C C . LEU A 1 170 ? -2.087 -4.106 10.380 1.00 90.44 170 LEU A C 1
ATOM 1322 O O . LEU A 1 170 ? -3.264 -4.002 10.710 1.00 90.44 170 LEU A O 1
ATOM 1326 N N . ILE A 1 171 ? -1.429 -5.266 10.432 1.00 87.38 171 ILE A N 1
ATOM 1327 C CA . ILE A 1 171 ? -2.055 -6.524 10.856 1.00 87.38 171 ILE A CA 1
ATOM 1328 C C . ILE A 1 171 ? -2.550 -6.422 12.301 1.00 87.38 171 ILE A C 1
ATOM 1330 O O . ILE A 1 171 ? -3.695 -6.775 12.569 1.00 87.38 171 ILE A O 1
ATOM 1334 N N . ARG A 1 172 ? -1.745 -5.881 13.227 1.00 88.50 172 ARG A N 1
ATOM 1335 C CA . ARG A 1 172 ? -2.177 -5.679 14.621 1.00 88.50 172 ARG A CA 1
ATOM 1336 C C . ARG A 1 172 ? -3.375 -4.740 14.720 1.00 88.50 172 ARG A C 1
ATOM 1338 O O . ARG A 1 172 ? -4.298 -5.017 15.477 1.00 88.50 172 ARG A O 1
ATOM 1345 N N . GLN A 1 173 ? -3.383 -3.645 13.960 1.00 90.50 173 GLN A N 1
ATOM 1346 C CA . GLN A 1 173 ? -4.520 -2.722 13.951 1.00 90.50 173 GLN A CA 1
ATOM 1347 C C . GLN A 1 173 ? -5.779 -3.389 13.389 1.00 90.50 173 GLN A C 1
ATOM 1349 O O . GLN A 1 173 ? -6.841 -3.302 13.993 1.00 90.50 173 GLN A O 1
ATOM 1354 N N . LEU A 1 174 ? -5.660 -4.134 12.288 1.00 87.69 174 LEU A N 1
ATOM 1355 C CA . LEU A 1 174 ? -6.769 -4.914 11.741 1.00 87.69 174 LEU A CA 1
ATOM 1356 C C . LEU A 1 174 ? -7.306 -5.931 12.758 1.00 87.69 174 LEU A C 1
ATOM 1358 O O . LEU A 1 174 ? -8.516 -6.072 12.897 1.00 87.69 174 LEU A O 1
ATOM 1362 N N . GLN A 1 175 ? -6.428 -6.606 13.504 1.00 87.12 175 GLN A N 1
ATOM 1363 C CA . GLN A 1 175 ? -6.826 -7.543 14.560 1.00 87.12 175 GLN A CA 1
ATOM 1364 C C . GLN A 1 175 ? -7.552 -6.844 15.710 1.00 87.12 175 GLN A C 1
ATOM 1366 O O . GLN A 1 175 ? -8.506 -7.399 16.243 1.00 87.12 175 GLN A O 1
ATOM 1371 N N . GLN A 1 176 ? -7.142 -5.630 16.078 1.00 87.62 176 GLN A N 1
ATOM 1372 C CA . GLN A 1 176 ? -7.822 -4.845 17.111 1.00 87.62 176 GLN A CA 1
ATOM 1373 C C . GLN A 1 176 ? -9.222 -4.408 16.678 1.00 87.62 176 GLN A C 1
ATOM 1375 O O . GLN A 1 176 ? -10.144 -4.443 17.487 1.00 87.62 176 GLN A O 1
ATOM 1380 N N . VAL A 1 177 ? -9.392 -4.016 15.413 1.00 83.75 177 VAL A N 1
ATOM 1381 C CA . VAL A 1 177 ? -10.692 -3.553 14.906 1.00 83.75 177 VAL A CA 1
ATOM 1382 C C . VAL A 1 177 ? -11.643 -4.728 14.637 1.00 83.75 177 VAL A C 1
ATOM 1384 O O . VAL A 1 177 ? -12.844 -4.600 14.863 1.00 83.75 177 VAL A O 1
ATOM 1387 N N . TYR A 1 178 ? -11.129 -5.874 14.177 1.00 80.69 178 TYR A N 1
ATOM 1388 C CA . TYR A 1 178 ? -11.956 -6.961 13.630 1.00 80.69 178 TYR A CA 1
ATOM 1389 C C . TYR A 1 178 ? -11.895 -8.283 14.399 1.00 80.69 178 TYR A C 1
ATOM 1391 O O . TYR A 1 178 ? -12.751 -9.145 14.205 1.00 80.69 178 TYR A O 1
ATOM 1399 N N . GLY A 1 179 ? -10.920 -8.468 15.288 1.00 81.19 179 GLY A N 1
ATOM 1400 C CA . GLY A 1 179 ? -10.798 -9.666 16.115 1.00 81.19 179 GLY A CA 1
ATOM 1401 C C . GLY A 1 179 ? -10.884 -10.956 15.297 1.00 81.19 179 GLY A C 1
ATOM 1402 O O . GLY A 1 179 ? -10.057 -11.213 14.419 1.00 81.19 179 GLY A O 1
ATOM 1403 N N . GLN A 1 180 ? -11.901 -11.769 15.589 1.00 72.62 180 GLN A N 1
ATOM 1404 C CA . GLN A 1 180 ? -12.114 -13.064 14.947 1.00 72.62 180 GLN A CA 1
ATOM 1405 C C . GLN A 1 180 ? -12.483 -12.950 13.460 1.00 72.62 180 GLN A C 1
ATOM 1407 O O . GLN A 1 180 ? -12.011 -13.762 12.672 1.00 72.62 180 GLN A O 1
ATOM 1412 N N . SER A 1 181 ? -13.221 -11.914 13.039 1.00 73.88 181 SER A N 1
ATOM 1413 C CA . SER A 1 181 ? -13.648 -11.789 11.636 1.00 73.88 181 SER A CA 1
ATOM 1414 C C . SER A 1 181 ? -12.487 -11.544 10.671 1.00 73.88 181 SER A C 1
ATOM 1416 O O . SER A 1 181 ? -12.652 -11.706 9.469 1.00 73.88 181 SER A O 1
ATOM 1418 N N . LEU A 1 182 ? -11.318 -11.142 11.181 1.00 76.38 182 LEU A N 1
ATOM 1419 C CA . LEU A 1 182 ? -10.092 -11.070 10.390 1.00 76.38 182 LEU A CA 1
ATOM 1420 C C . LEU A 1 182 ? -9.506 -12.455 10.095 1.00 76.38 182 LEU A C 1
ATOM 1422 O O . LEU A 1 182 ? -8.900 -12.646 9.047 1.00 76.38 182 LEU A O 1
ATOM 1426 N N . ARG A 1 183 ? -9.634 -13.398 11.038 1.00 75.50 183 ARG A N 1
ATOM 1427 C CA . ARG A 1 183 ? -9.048 -14.742 10.919 1.00 75.50 183 ARG A CA 1
ATOM 1428 C C . ARG A 1 183 ? -9.761 -15.568 9.857 1.00 75.50 183 ARG A C 1
ATOM 1430 O O . ARG A 1 183 ? -9.112 -16.351 9.178 1.00 75.50 183 ARG A O 1
ATOM 1437 N N . ASP A 1 184 ? -11.057 -15.324 9.708 1.00 80.56 184 ASP A N 1
ATOM 1438 C CA . ASP A 1 184 ? -11.938 -16.018 8.769 1.00 80.56 184 ASP A CA 1
ATOM 1439 C C . ASP A 1 184 ? -12.131 -15.215 7.463 1.00 80.56 184 ASP A C 1
ATOM 1441 O O . ASP A 1 184 ? -13.041 -15.479 6.676 1.00 80.56 184 ASP A O 1
ATOM 1445 N N . ALA A 1 185 ? -11.324 -14.168 7.254 1.00 83.19 185 ALA A N 1
ATOM 1446 C CA . ALA A 1 185 ? -11.404 -13.337 6.063 1.00 83.19 185 ALA A CA 1
ATOM 1447 C C . ALA A 1 185 ? -10.656 -13.989 4.895 1.00 83.19 185 ALA A C 1
ATOM 1449 O O . ALA A 1 185 ? -9.468 -14.278 5.005 1.00 83.19 185 ALA A O 1
ATOM 1450 N N . ASP A 1 186 ? -11.316 -14.090 3.744 1.00 86.81 186 ASP A N 1
ATOM 1451 C CA . ASP A 1 186 ? -10.662 -14.428 2.476 1.00 86.81 186 ASP A CA 1
ATOM 1452 C C . ASP A 1 186 ? -10.072 -13.164 1.848 1.00 86.81 186 ASP A C 1
ATOM 1454 O O . ASP A 1 186 ? -8.998 -13.168 1.246 1.00 86.81 186 ASP A O 1
ATOM 1458 N N . ARG A 1 187 ? -10.787 -12.041 1.992 1.00 87.44 187 ARG A N 1
ATOM 1459 C CA . ARG A 1 187 ? -10.416 -10.754 1.410 1.00 87.44 187 ARG A CA 1
ATOM 1460 C C . ARG A 1 187 ? -10.673 -9.605 2.362 1.00 87.44 187 ARG A C 1
ATOM 1462 O O . ARG A 1 187 ? -11.764 -9.452 2.906 1.00 87.44 187 ARG A O 1
ATOM 1469 N N . ILE A 1 188 ? -9.694 -8.718 2.457 1.00 88.12 188 ILE A N 1
ATOM 1470 C CA . ILE A 1 188 ? -9.789 -7.456 3.177 1.00 88.12 188 ILE A CA 1
ATOM 1471 C C . ILE A 1 188 ? -9.458 -6.341 2.197 1.00 88.12 188 ILE A C 1
ATOM 1473 O O . ILE A 1 188 ? -8.465 -6.403 1.473 1.00 88.12 188 ILE A O 1
ATOM 1477 N N . SER A 1 189 ? -10.267 -5.290 2.185 1.00 90.50 189 SER A N 1
ATOM 1478 C CA . SER A 1 189 ? -9.907 -4.075 1.465 1.00 90.50 189 SER A CA 1
ATOM 1479 C C . SER A 1 189 ? -10.242 -2.813 2.230 1.00 90.50 189 SER A C 1
ATOM 1481 O O . SER A 1 189 ? -10.968 -2.845 3.215 1.00 90.50 189 SER A O 1
ATOM 1483 N N . GLY A 1 190 ? -9.658 -1.705 1.799 1.00 92.50 190 GLY A N 1
ATOM 1484 C CA . GLY A 1 190 ? -9.821 -0.383 2.388 1.00 92.50 190 GLY A CA 1
ATOM 1485 C C . GLY A 1 190 ? -9.283 0.678 1.448 1.00 92.50 190 GLY A C 1
ATOM 1486 O O . GLY A 1 190 ? -8.797 0.358 0.364 1.00 92.50 190 GLY A O 1
ATOM 1487 N N . ARG A 1 191 ? -9.334 1.942 1.852 1.00 93.88 191 ARG A N 1
ATOM 1488 C CA . ARG A 1 191 ? -8.774 3.061 1.094 1.00 93.88 191 ARG A CA 1
ATOM 1489 C C . ARG A 1 191 ? -7.961 3.960 2.014 1.00 93.88 191 ARG A C 1
ATOM 1491 O O . ARG A 1 191 ? -8.379 4.261 3.128 1.00 93.88 191 ARG A O 1
ATOM 1498 N N . TYR A 1 192 ? -6.800 4.389 1.537 1.00 94.81 192 TYR A N 1
ATOM 1499 C CA . TYR A 1 192 ? -6.048 5.458 2.174 1.00 94.81 192 TYR A CA 1
ATOM 1500 C C . TYR A 1 192 ? -6.780 6.778 1.984 1.00 94.81 192 TYR A C 1
ATOM 1502 O O . TYR A 1 192 ? -7.130 7.143 0.862 1.00 94.81 192 TYR A O 1
ATOM 1510 N N . GLN A 1 193 ? -6.974 7.506 3.073 1.00 94.62 193 GLN A N 1
ATOM 1511 C CA . GLN A 1 193 ? -7.570 8.829 3.050 1.00 94.62 193 GLN A CA 1
ATOM 1512 C C . GLN A 1 193 ? -6.827 9.783 3.965 1.00 94.62 193 GLN A C 1
ATOM 1514 O O . GLN A 1 193 ? -6.237 9.396 4.978 1.00 94.62 193 GLN A O 1
ATOM 1519 N N . ARG A 1 194 ? -6.871 11.055 3.581 1.00 92.19 194 ARG A N 1
ATOM 1520 C CA . ARG A 1 194 ? -6.332 12.142 4.375 1.00 92.19 194 ARG A CA 1
ATOM 1521 C C . ARG A 1 194 ? -7.332 12.525 5.465 1.00 92.19 194 ARG A C 1
ATOM 1523 O O . ARG A 1 194 ? -8.481 12.834 5.175 1.00 92.19 194 ARG A O 1
ATOM 1530 N N . ALA A 1 195 ? -6.873 12.552 6.711 1.00 88.31 195 ALA A N 1
ATOM 1531 C CA . ALA A 1 195 ? -7.590 13.097 7.858 1.00 88.31 195 ALA A CA 1
ATOM 1532 C C . ALA A 1 195 ? -6.762 14.256 8.437 1.00 88.31 195 ALA A C 1
ATOM 1534 O O . ALA A 1 195 ? -5.883 14.077 9.286 1.00 88.31 195 ALA A O 1
ATOM 1535 N N . GLY A 1 196 ? -6.970 15.462 7.900 1.00 86.50 196 GLY A N 1
ATOM 1536 C CA . GLY A 1 196 ? -6.156 16.634 8.226 1.00 86.50 196 GLY A CA 1
ATOM 1537 C C . GLY A 1 196 ? -4.683 16.451 7.831 1.00 86.50 196 GLY A C 1
ATOM 1538 O O . GLY A 1 196 ? -4.349 16.351 6.649 1.00 86.50 196 GLY A O 1
ATOM 1539 N N . LYS A 1 197 ? -3.784 16.422 8.824 1.00 85.69 197 LYS A N 1
ATOM 1540 C CA . LYS A 1 197 ? -2.334 16.209 8.627 1.00 85.69 197 LYS A CA 1
ATOM 1541 C C . LYS A 1 197 ? -1.917 14.736 8.681 1.00 85.69 197 LYS A C 1
ATOM 1543 O O . LYS A 1 197 ? -0.734 14.434 8.536 1.00 85.69 197 LYS A O 1
ATOM 1548 N N . HIS A 1 198 ? -2.861 13.832 8.914 1.00 90.25 198 HIS A N 1
ATOM 1549 C CA . HIS A 1 198 ? -2.594 12.411 9.083 1.00 90.25 198 HIS A CA 1
ATOM 1550 C C . HIS A 1 198 ? -3.207 11.598 7.944 1.00 90.25 198 HIS A C 1
ATOM 1552 O O . HIS A 1 198 ? -4.127 12.042 7.256 1.00 90.25 198 HIS A O 1
ATOM 1558 N N . TRP A 1 199 ? -2.667 10.398 7.749 1.00 94.56 199 TRP A N 1
ATOM 1559 C CA . TRP A 1 199 ? -3.212 9.403 6.837 1.00 94.56 199 TRP A CA 1
ATOM 1560 C C . TRP A 1 199 ? -3.897 8.320 7.641 1.00 94.56 199 TRP A C 1
ATOM 1562 O O . TRP A 1 199 ? -3.310 7.812 8.595 1.00 94.56 199 TRP A O 1
ATOM 1572 N N . ASN A 1 200 ? -5.094 7.940 7.217 1.00 95.00 200 ASN A N 1
ATOM 1573 C CA . ASN A 1 200 ? -5.841 6.832 7.783 1.00 95.00 200 ASN A CA 1
ATOM 1574 C C . ASN A 1 200 ? -6.160 5.835 6.669 1.00 95.00 200 ASN A C 1
ATOM 1576 O O . ASN A 1 200 ? -6.249 6.189 5.492 1.00 95.00 200 ASN A O 1
ATOM 1580 N N . LEU A 1 201 ? -6.342 4.580 7.048 1.00 93.94 201 LEU A N 1
ATOM 1581 C CA . LEU A 1 201 ? -6.945 3.567 6.205 1.00 93.94 201 LEU A CA 1
ATOM 1582 C C . LEU A 1 201 ? -8.393 3.380 6.670 1.00 93.94 201 LEU A C 1
ATOM 1584 O O . LEU A 1 201 ? -8.639 3.050 7.828 1.00 93.94 201 LEU A O 1
ATOM 1588 N N . ASN A 1 202 ? -9.349 3.629 5.783 1.00 93.19 202 ASN A N 1
ATOM 1589 C CA . ASN A 1 202 ? -10.774 3.588 6.095 1.00 93.19 202 ASN A CA 1
ATOM 1590 C C . ASN A 1 202 ? -11.573 2.910 4.975 1.00 93.19 202 ASN A C 1
ATOM 1592 O O . ASN A 1 202 ? -10.994 2.256 4.105 1.00 93.19 202 ASN A O 1
ATOM 1596 N N . MET A 1 203 ? -12.908 3.021 5.024 1.00 91.56 203 MET A N 1
ATOM 1597 C CA . MET A 1 203 ? -13.821 2.311 4.113 1.00 91.56 203 MET A CA 1
ATOM 1598 C C . MET A 1 203 ? -13.496 0.820 4.036 1.00 91.56 203 MET A C 1
ATOM 1600 O O . MET A 1 203 ? -13.465 0.220 2.962 1.00 91.56 203 MET A O 1
ATOM 1604 N N . LEU A 1 204 ? -13.211 0.255 5.203 1.00 91.06 204 LEU A N 1
ATOM 1605 C CA . LEU A 1 204 ? -12.742 -1.103 5.330 1.00 91.06 204 LEU A CA 1
ATOM 1606 C C . LEU A 1 204 ? -13.878 -2.068 4.976 1.00 91.06 204 LEU A C 1
ATOM 1608 O O . LEU A 1 204 ? -15.052 -1.835 5.279 1.00 91.06 204 LEU A O 1
ATOM 1612 N N . THR A 1 205 ? -13.529 -3.148 4.293 1.00 90.56 205 THR A N 1
ATOM 1613 C CA . THR A 1 205 ? -14.453 -4.212 3.913 1.00 90.56 205 THR A CA 1
ATOM 1614 C C . THR A 1 205 ? -13.809 -5.566 4.157 1.00 90.56 205 THR A C 1
ATOM 1616 O O . THR A 1 205 ? -12.657 -5.765 3.767 1.00 90.56 205 THR A O 1
ATOM 1619 N N . VAL A 1 206 ? -14.568 -6.509 4.705 1.00 89.94 206 VAL A N 1
ATOM 1620 C CA . VAL A 1 206 ? -14.171 -7.914 4.865 1.00 89.94 206 VAL A CA 1
ATOM 1621 C C . VAL A 1 206 ? -15.117 -8.767 4.032 1.00 89.94 206 VAL A C 1
ATOM 1623 O O . VAL A 1 206 ? -16.334 -8.640 4.162 1.00 89.94 206 VAL A O 1
ATOM 1626 N N . ASN A 1 207 ? -14.574 -9.578 3.123 1.00 89.94 207 ASN A N 1
ATOM 1627 C CA . ASN A 1 207 ? -15.333 -10.387 2.162 1.00 89.94 207 ASN A CA 1
ATOM 1628 C C . ASN A 1 207 ? -16.411 -9.557 1.427 1.00 89.94 207 ASN A C 1
ATOM 1630 O O . ASN A 1 207 ? -17.559 -9.967 1.269 1.00 89.94 207 ASN A O 1
ATOM 1634 N N . GLY A 1 208 ? -16.051 -8.324 1.046 1.00 88.69 208 GLY A N 1
ATOM 1635 C CA . GLY A 1 208 ? -16.926 -7.365 0.359 1.00 88.69 208 GLY A CA 1
ATOM 1636 C C . GLY A 1 208 ? -17.942 -6.636 1.248 1.00 88.69 208 GLY A C 1
ATOM 1637 O O . GLY A 1 208 ? -18.567 -5.677 0.798 1.00 88.69 208 GLY A O 1
ATOM 1638 N N . ARG A 1 209 ? -18.096 -7.021 2.519 1.00 90.12 209 ARG A N 1
ATOM 1639 C CA . ARG A 1 209 ? -19.009 -6.358 3.460 1.00 90.12 209 ARG A CA 1
ATOM 1640 C C . ARG A 1 209 ? -18.304 -5.200 4.145 1.00 90.12 209 ARG A C 1
ATOM 1642 O O . ARG A 1 209 ? -17.230 -5.391 4.711 1.00 90.12 209 ARG A O 1
ATOM 1649 N N . ARG A 1 210 ? -18.902 -4.004 4.111 1.00 89.62 210 ARG A N 1
ATOM 1650 C CA . ARG A 1 210 ? -18.367 -2.840 4.829 1.00 89.62 210 ARG A CA 1
ATOM 1651 C C . ARG A 1 210 ? -18.354 -3.127 6.323 1.00 89.62 210 ARG A C 1
ATOM 1653 O O . ARG A 1 210 ? -19.363 -3.520 6.899 1.00 89.62 210 ARG A O 1
ATOM 1660 N N . VAL A 1 211 ? -17.204 -2.880 6.921 1.00 85.94 211 VAL A N 1
ATOM 1661 C CA . VAL A 1 211 ? -16.983 -2.980 8.353 1.00 85.94 211 VAL A CA 1
ATOM 1662 C C . VAL A 1 211 ? -16.633 -1.589 8.876 1.00 85.94 211 VAL A C 1
ATOM 1664 O O . VAL A 1 211 ? -16.007 -0.786 8.182 1.00 85.94 211 VAL A O 1
ATOM 1667 N N . GLY A 1 212 ? -17.114 -1.265 10.074 1.00 83.69 212 GLY A N 1
ATOM 1668 C CA . GLY A 1 212 ? -16.785 0.003 10.721 1.00 83.69 212 GLY A CA 1
ATOM 1669 C C . GLY A 1 212 ? -15.297 0.097 11.068 1.00 83.69 212 GLY A C 1
ATOM 1670 O O . GLY A 1 212 ? -14.571 -0.899 11.043 1.00 83.69 212 GLY A O 1
ATOM 1671 N N . GLY A 1 213 ? -14.862 1.305 11.418 1.00 85.50 213 GLY A N 1
ATOM 1672 C CA . GLY A 1 213 ? -13.517 1.569 11.921 1.00 85.50 213 GLY A CA 1
ATOM 1673 C C . GLY A 1 213 ? -12.612 2.321 10.948 1.00 85.50 213 GLY A C 1
ATOM 1674 O O . GLY A 1 213 ? -12.859 2.413 9.743 1.00 85.50 213 GLY A O 1
ATOM 1675 N N . GLU A 1 214 ? -11.544 2.865 11.515 1.00 90.94 214 GLU A N 1
ATOM 1676 C CA . GLU A 1 214 ? -10.416 3.431 10.792 1.00 90.94 214 GLU A CA 1
ATOM 1677 C C . GLU A 1 214 ? -9.120 2.932 11.421 1.00 90.94 214 GLU A C 1
ATOM 1679 O O . GLU A 1 214 ? -9.056 2.672 12.623 1.00 90.94 214 GLU A O 1
ATOM 1684 N N . ILE A 1 215 ? -8.079 2.823 10.605 1.00 92.19 215 ILE A N 1
ATOM 1685 C CA . ILE A 1 215 ? -6.733 2.512 11.069 1.00 92.19 215 ILE A CA 1
ATOM 1686 C C . ILE A 1 215 ? -5.875 3.754 10.842 1.00 92.19 215 ILE A C 1
ATOM 1688 O O . ILE A 1 215 ? -5.521 4.052 9.696 1.00 92.19 215 ILE A O 1
ATOM 1692 N N . PRO A 1 216 ? -5.544 4.512 11.897 1.00 92.44 216 PRO A N 1
ATOM 1693 C CA . PRO A 1 216 ? -4.718 5.698 11.752 1.00 92.44 216 PRO A CA 1
ATOM 1694 C C . PRO A 1 216 ? -3.275 5.292 11.455 1.00 92.44 216 PRO A C 1
ATOM 1696 O O . PRO A 1 216 ? -2.716 4.466 12.153 1.00 92.44 216 PRO A O 1
ATOM 1699 N N . LEU A 1 217 ? -2.607 5.888 10.469 1.00 91.88 217 LEU A N 1
ATOM 1700 C CA . LEU A 1 217 ? -1.222 5.520 10.129 1.00 91.88 217 LEU A CA 1
ATOM 1701 C C . LEU A 1 217 ? -0.175 6.302 10.927 1.00 91.88 217 LEU A C 1
ATOM 1703 O O . LEU A 1 217 ? 1.018 6.059 10.782 1.00 91.88 217 LEU A O 1
ATOM 1707 N N . LYS A 1 218 ? -0.583 7.218 11.812 1.00 81.81 218 LYS A N 1
ATOM 1708 C CA . LYS A 1 218 ? 0.333 8.086 12.581 1.00 81.81 218 LYS A CA 1
ATOM 1709 C C . LYS A 1 218 ? 1.461 7.341 13.314 1.00 81.81 218 LYS A C 1
ATOM 1711 O O . LYS A 1 218 ? 2.531 7.912 13.485 1.00 81.81 218 LYS A O 1
ATOM 1716 N N . TYR A 1 219 ? 1.243 6.085 13.709 1.00 79.69 219 TYR A N 1
ATOM 1717 C CA . TYR A 1 219 ? 2.223 5.253 14.423 1.00 79.69 219 TYR A CA 1
ATOM 1718 C C . TYR A 1 219 ? 2.940 4.234 13.529 1.00 79.69 219 TYR A C 1
ATOM 1720 O O . TYR A 1 219 ? 3.696 3.400 14.018 1.00 79.69 219 TYR A O 1
ATOM 1728 N N . ALA A 1 220 ? 2.703 4.290 12.221 1.00 81.19 220 ALA A N 1
ATOM 1729 C CA . ALA A 1 220 ? 3.233 3.344 11.253 1.00 81.19 220 ALA A CA 1
ATOM 1730 C C . ALA A 1 220 ? 4.614 3.751 10.706 1.00 81.19 220 ALA A C 1
ATOM 1732 O O . ALA A 1 220 ? 5.170 3.044 9.870 1.00 81.19 220 ALA A O 1
ATOM 1733 N N . CYS A 1 221 ? 5.161 4.892 11.145 1.00 86.31 221 CYS A N 1
ATOM 1734 C CA . CYS A 1 221 ? 6.476 5.354 10.717 1.00 86.31 221 CYS A CA 1
ATOM 1735 C C . CYS A 1 221 ? 7.580 4.480 11.327 1.00 86.31 221 CYS A C 1
ATOM 1737 O O . CYS A 1 221 ? 7.715 4.402 12.549 1.00 86.31 221 CYS A O 1
ATOM 1739 N N . ILE A 1 222 ? 8.393 3.859 10.472 1.00 79.88 222 ILE A N 1
ATOM 1740 C CA . ILE A 1 222 ? 9.663 3.255 10.862 1.00 79.88 222 ILE 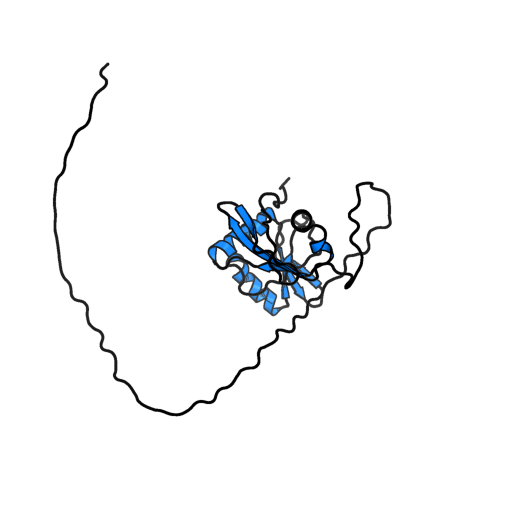A CA 1
ATOM 1741 C C . ILE A 1 222 ? 10.512 4.359 11.497 1.00 79.88 222 ILE A C 1
ATOM 1743 O O . ILE A 1 222 ? 10.800 5.382 10.877 1.00 79.88 222 ILE A O 1
ATOM 1747 N N . SER A 1 223 ? 10.825 4.212 12.782 1.00 61.94 223 SER A N 1
ATOM 1748 C CA . SER A 1 223 ? 11.690 5.162 13.475 1.00 61.94 223 SER A CA 1
ATOM 1749 C C . SER A 1 223 ? 13.045 5.135 12.774 1.00 61.94 223 SER A C 1
ATOM 1751 O O . SER A 1 223 ? 13.689 4.087 12.709 1.00 61.94 223 SER A O 1
ATOM 1753 N N . SER A 1 224 ? 13.472 6.271 12.219 1.00 46.34 224 SER A N 1
ATOM 1754 C CA . SER A 1 224 ? 14.881 6.461 11.904 1.00 46.34 224 SER A CA 1
ATOM 1755 C C . SER A 1 224 ? 15.609 6.540 13.242 1.00 46.34 224 SER A C 1
ATOM 1757 O O . SER A 1 224 ? 15.602 7.595 13.877 1.00 46.34 224 SER A O 1
ATOM 1759 N N . ARG A 1 225 ? 16.142 5.411 13.709 1.00 39.53 225 ARG A N 1
ATOM 1760 C CA . ARG A 1 225 ? 17.268 5.470 14.639 1.00 39.53 225 ARG A CA 1
ATOM 1761 C C . ARG A 1 225 ? 18.445 6.144 13.944 1.00 39.53 225 ARG A C 1
ATOM 1763 O O . ARG A 1 225 ? 18.600 5.918 12.717 1.00 39.53 225 ARG A O 1
#

Radius of gyration: 28.12 Å; chains: 1; bounding box: 50×84×72 Å

Secondary structure (DSSP, 8-state):
----------------------PPPPPPPPPP----------------------PPPPPPPP----------PPP-SSSS--EEEEEPPSSHHHHHHHHHHHHHHH--EEEEEETTEEEESS-S-TTSPBPS--EE--SSPPGGGTTTHHHHHTTSEEEEE-BHHHHHHHHHHHHHHHTHHHHT-SEEEEEEEEETTEEEEEEEEETTEE----EEGGG-PPP--